Protein AF-0000000084981439 (afdb_homodimer)

Foldseek 3Di:
DPPPPPPCPVPPQAWAWEWEAEPVGTADTATAQWKWFQFPVGIDIDGGPDDWDKGKGAFAWIWTHHPPDPATWIKTAHMFIWTDDPRYIYTYTNDIHTLQGDDQVVLVVQLVVLVVQLVVCVVVVPPVSNVVSVSSNSSSVRSNVRNVRPDDPD/DPPPPDPCPVVPQAWAWEWEAEPVGTADTATAQWKWFQFPVGIDIDGGPDDWDKGKGAFAWIWTHHPPDPATWIKTAHMFIWTDDPRYIYTYTNDMHTLQGDDQVVLVVQLVVLVVQLVVCVVVVPPVSNVVSVSSNSSSVRSNVRNVRPDDPD

Solvent-accessible surface area (backbone atoms only — not comparable to full-atom values): 15966 Å² total; per-residue (Å²): 134,76,79,76,74,67,76,78,77,69,80,81,64,70,48,24,38,40,36,33,34,27,87,90,39,84,75,44,76,46,68,18,43,31,38,35,36,31,31,80,90,36,81,45,77,48,48,51,82,54,76,69,45,64,43,45,34,32,67,27,52,36,41,34,34,36,75,90,39,94,64,52,48,34,29,26,31,58,15,13,18,34,40,34,49,93,42,32,38,40,33,43,23,46,33,69,46,47,19,82,72,57,56,64,72,59,40,51,50,46,29,52,50,19,50,51,46,26,50,52,19,57,75,67,69,35,64,70,53,25,53,52,19,48,51,48,26,51,49,25,50,36,43,53,58,28,38,73,51,36,77,73,83,124,133,77,80,77,75,66,77,80,76,70,78,80,63,69,47,23,39,42,37,35,32,28,86,90,39,84,76,46,76,47,67,18,43,32,38,34,36,33,33,79,91,38,80,46,77,47,48,51,83,54,76,68,45,63,43,44,35,33,68,27,53,37,40,35,33,34,74,89,39,94,63,53,48,34,28,24,32,60,15,12,17,34,40,34,50,95,41,33,37,39,32,44,22,45,34,70,45,47,19,81,73,57,56,62,72,59,39,52,50,47,30,51,51,20,51,52,44,25,51,50,18,59,75,66,69,34,64,67,53,25,53,53,20,48,51,49,27,52,50,26,49,36,44,53,59,28,39,72,52,36,77,73,84,124

Structure (mmCIF, N/CA/C/O backbone):
data_AF-0000000084981439-model_v1
#
loop_
_entity.id
_entity.type
_entity.pdbx_description
1 polymer 'ATP synthase epsilon chain'
#
loop_
_atom_site.group_PDB
_atom_site.id
_atom_site.type_symbol
_atom_site.label_atom_id
_atom_site.label_alt_id
_atom_site.label_comp_id
_atom_site.label_asym_id
_atom_site.label_entity_id
_atom_site.label_seq_id
_atom_site.pdbx_PDB_ins_code
_atom_site.Cartn_x
_atom_site.Cartn_y
_atom_site.Cartn_z
_atom_site.occupancy
_atom_site.B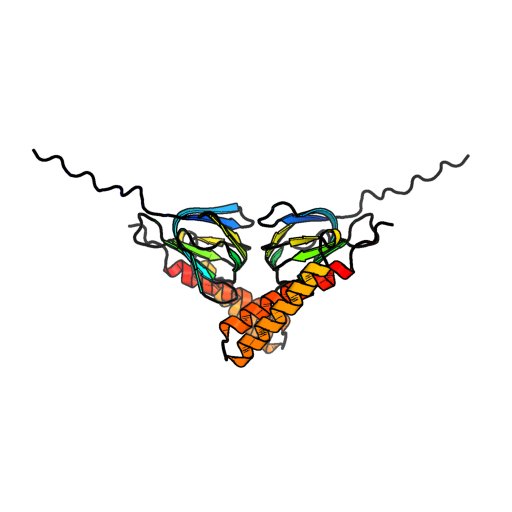_iso_or_equiv
_atom_site.auth_seq_id
_atom_site.auth_comp_id
_atom_site.auth_asym_id
_atom_site.auth_atom_id
_atom_site.pdbx_PDB_model_num
ATOM 1 N N . MET A 1 1 ? -21.156 -35.062 -44.219 1 31.42 1 MET A N 1
ATOM 2 C CA . MET A 1 1 ? -19.938 -34.438 -43.688 1 31.42 1 MET A CA 1
ATOM 3 C C . MET A 1 1 ? -20.281 -33.469 -42.562 1 31.42 1 MET A C 1
ATOM 5 O O . MET A 1 1 ? -20.922 -32.438 -42.781 1 31.42 1 MET A O 1
ATOM 9 N N . GLU A 1 2 ? -20.547 -33.844 -41.312 1 42.06 2 GLU A N 1
ATOM 10 C CA . GLU A 1 2 ? -21.172 -33.062 -40.25 1 42.06 2 GLU A CA 1
ATOM 11 C C . GLU A 1 2 ? -20.234 -31.953 -39.781 1 42.06 2 GLU A C 1
ATOM 13 O O . GLU A 1 2 ? -19.031 -32.156 -39.656 1 42.06 2 GLU A O 1
ATOM 18 N N . PRO A 1 3 ? -20.672 -30.703 -39.938 1 41.25 3 PRO A N 1
ATOM 19 C CA . PRO A 1 3 ? -19.719 -29.641 -39.625 1 41.25 3 PRO A CA 1
ATOM 20 C C . PRO A 1 3 ? -19.062 -29.812 -38.25 1 41.25 3 PRO A C 1
ATOM 22 O O . PRO A 1 3 ? -19.688 -30.297 -37.312 1 41.25 3 PRO A O 1
ATOM 25 N N . VAL A 1 4 ? -17.734 -29.984 -38.219 1 41.44 4 VAL A N 1
ATOM 26 C CA . VAL A 1 4 ? -16.922 -30.031 -37 1 41.44 4 VAL A CA 1
ATOM 27 C C . VAL A 1 4 ? -17.344 -28.906 -36.062 1 41.44 4 VAL A C 1
ATOM 29 O O . VAL A 1 4 ? -17.391 -27.75 -36.469 1 41.44 4 VAL A O 1
ATOM 32 N N . LYS A 1 5 ? -18.094 -29.109 -35.062 1 40.12 5 LYS A N 1
ATOM 33 C CA . LYS A 1 5 ? -18.516 -28.156 -34.031 1 40.12 5 LYS A CA 1
ATOM 34 C C . LYS A 1 5 ? -17.344 -27.281 -33.594 1 40.12 5 LYS A C 1
ATOM 36 O O . LYS A 1 5 ? -16.281 -27.781 -33.219 1 40.12 5 LYS A O 1
ATOM 41 N N . GLN A 1 6 ? -17.125 -26.094 -34.094 1 39.91 6 GLN A N 1
ATOM 42 C CA . GLN A 1 6 ? -16.078 -25.203 -33.625 1 39.91 6 GLN A CA 1
ATOM 43 C C . GLN A 1 6 ? -16.016 -25.172 -32.094 1 39.91 6 GLN A C 1
ATOM 45 O O . GLN A 1 6 ? -17.047 -25.266 -31.422 1 39.91 6 GLN A O 1
ATOM 50 N N . PRO A 1 7 ? -14.961 -25.531 -31.531 1 42.25 7 PRO A N 1
ATOM 51 C CA . PRO A 1 7 ? -14.953 -25.453 -30.062 1 42.25 7 PRO A CA 1
ATOM 52 C C . PRO A 1 7 ? -15.695 -24.234 -29.531 1 42.25 7 PRO A C 1
ATOM 54 O O . PRO A 1 7 ? -15.633 -23.156 -30.125 1 42.25 7 PRO A O 1
ATOM 57 N N . LYS A 1 8 ? -16.891 -24.266 -28.891 1 39.31 8 LYS A N 1
ATOM 58 C CA . LYS A 1 8 ? -17.594 -23.203 -28.172 1 39.31 8 LYS A CA 1
ATOM 59 C C . LYS A 1 8 ? -16.609 -22.188 -27.594 1 39.31 8 LYS A C 1
ATOM 61 O O . LYS A 1 8 ? -15.82 -22.531 -26.703 1 39.31 8 LYS A O 1
ATOM 66 N N . THR A 1 9 ? -15.719 -21.438 -28.188 1 42.56 9 THR A N 1
ATOM 67 C CA . THR A 1 9 ? -15.172 -20.172 -27.719 1 42.56 9 THR A CA 1
ATOM 68 C C . THR A 1 9 ? -16.156 -19.453 -26.812 1 42.56 9 THR A C 1
ATOM 70 O O . THR A 1 9 ? -17.156 -18.891 -27.281 1 42.56 9 THR A O 1
ATOM 73 N N . SER A 1 10 ? -16.812 -20.016 -25.875 1 43.28 10 SER A N 1
ATOM 74 C CA . SER A 1 10 ? -17.828 -19.594 -24.922 1 43.28 10 SER A CA 1
ATOM 75 C C . SER A 1 10 ? -17.594 -18.141 -24.484 1 43.28 10 SER A C 1
ATOM 77 O O . SER A 1 10 ? -16.641 -17.859 -23.766 1 43.28 10 SER A O 1
ATOM 79 N N . SER A 1 11 ? -17.578 -17.078 -25.203 1 49.53 11 SER A N 1
ATOM 80 C CA . SER A 1 11 ? -17.656 -15.625 -25.234 1 49.53 11 SER A CA 1
ATOM 81 C C . SER A 1 11 ? -18.156 -15.078 -23.906 1 49.53 11 SER A C 1
ATOM 83 O O . SER A 1 11 ? -17.859 -13.93 -23.562 1 49.53 11 SER A O 1
ATOM 85 N N . ASP A 1 12 ? -19.125 -15.695 -23.281 1 56.53 12 ASP A N 1
ATOM 86 C CA . ASP A 1 12 ? -19.984 -15.242 -22.188 1 56.53 12 ASP A CA 1
ATOM 87 C C . ASP A 1 12 ? -19.266 -15.367 -20.844 1 56.53 12 ASP A C 1
ATOM 89 O O . ASP A 1 12 ? -19.891 -15.266 -19.781 1 56.53 12 ASP A O 1
ATOM 93 N N . GLU A 1 13 ? -18.078 -15.938 -20.828 1 71.69 13 GLU A N 1
ATOM 94 C CA . GLU A 1 13 ? -17.516 -16.141 -19.5 1 71.69 13 GLU A CA 1
ATOM 95 C C . GLU A 1 13 ? -17.062 -14.828 -18.859 1 71.69 13 GLU A C 1
ATOM 97 O O . GLU A 1 13 ? -16.438 -14.008 -19.531 1 71.69 13 GLU A O 1
ATOM 102 N N . LYS A 1 14 ? -17.641 -14.586 -17.734 1 89.69 14 LYS A N 1
ATOM 103 C CA . LYS A 1 14 ? -17.312 -13.375 -17 1 89.69 14 LYS A CA 1
ATOM 104 C C . LYS A 1 14 ? -15.836 -13.352 -16.625 1 89.69 14 LYS A C 1
ATOM 106 O O . LYS A 1 14 ? -15.234 -14.406 -16.375 1 89.69 14 LYS A O 1
ATOM 111 N N . TYR A 1 15 ? -15.203 -12.281 -16.875 1 95.25 15 TYR A N 1
ATOM 112 C CA . TYR A 1 15 ? -13.789 -12.125 -16.562 1 95.25 15 TYR A CA 1
ATOM 113 C C . TYR A 1 15 ? -13.539 -10.789 -15.867 1 95.25 15 TYR A C 1
ATOM 115 O O . TYR A 1 15 ? -14.422 -9.93 -15.82 1 95.25 15 TYR A O 1
ATOM 123 N N . ILE A 1 16 ? -12.352 -10.711 -15.266 1 97.12 16 ILE A N 1
ATOM 124 C CA . ILE A 1 16 ? -11.859 -9.43 -14.758 1 97.12 16 ILE A CA 1
ATOM 125 C C . ILE A 1 16 ? -10.578 -9.039 -15.492 1 97.12 16 ILE A C 1
ATOM 127 O O . ILE A 1 16 ? -9.867 -9.898 -16.016 1 97.12 16 ILE A O 1
ATOM 131 N N . HIS A 1 17 ? -10.336 -7.754 -15.586 1 97.69 17 HIS A N 1
ATOM 132 C CA . HIS A 1 17 ? -9.055 -7.234 -16.047 1 97.69 17 HIS A CA 1
ATOM 133 C C . HIS A 1 17 ? -8.102 -7.016 -14.875 1 97.69 17 HIS A C 1
ATOM 135 O O . HIS A 1 17 ? -8.414 -6.27 -13.938 1 97.69 17 HIS A O 1
ATOM 141 N N . VAL A 1 18 ? -6.93 -7.652 -14.945 1 98.25 18 VAL A N 1
ATOM 142 C CA . VAL A 1 18 ? -5.945 -7.52 -13.875 1 98.25 18 VAL A CA 1
ATOM 143 C C . VAL A 1 18 ? -4.762 -6.684 -14.359 1 98.25 18 VAL A C 1
ATOM 145 O O . VAL A 1 18 ? -4.113 -7.031 -15.352 1 98.25 18 VAL A O 1
ATOM 148 N N . ASN A 1 19 ? -4.559 -5.57 -13.633 1 98.5 19 ASN A N 1
ATOM 149 C CA . ASN A 1 19 ? -3.432 -4.684 -13.891 1 98.5 19 ASN A CA 1
ATOM 150 C C . ASN A 1 19 ? -2.527 -4.555 -12.672 1 98.5 19 ASN A C 1
ATOM 152 O O . ASN A 1 19 ? -2.996 -4.23 -11.578 1 98.5 19 ASN A O 1
ATOM 156 N N . ILE A 1 20 ? -1.229 -4.836 -12.859 1 98.69 20 ILE A N 1
ATOM 157 C CA . ILE A 1 20 ? -0.243 -4.688 -11.789 1 98.69 20 ILE A CA 1
ATOM 158 C C . ILE A 1 20 ? 0.87 -3.744 -12.242 1 98.69 20 ILE A C 1
ATOM 160 O O . ILE A 1 20 ? 1.503 -3.977 -13.281 1 98.69 20 ILE A O 1
ATOM 164 N N . THR A 1 21 ? 1.066 -2.729 -11.469 1 97.75 21 THR A N 1
ATOM 165 C CA . THR A 1 21 ? 2.119 -1.76 -11.75 1 97.75 21 THR A CA 1
ATOM 166 C C . THR A 1 21 ? 3.086 -1.65 -10.578 1 97.75 21 THR A C 1
ATOM 168 O O . THR A 1 21 ? 2.73 -1.976 -9.438 1 97.75 21 THR A O 1
ATOM 171 N N . SER A 1 22 ? 4.344 -1.288 -10.898 1 97.25 22 SER A N 1
ATOM 172 C CA . SER A 1 22 ? 5.398 -0.969 -9.945 1 97.25 22 SER A CA 1
ATOM 173 C C . SER A 1 22 ? 6.176 0.271 -10.375 1 97.25 22 SER A C 1
ATOM 175 O O . SER A 1 22 ? 5.945 0.812 -11.453 1 97.25 22 SER A O 1
ATOM 177 N N . PRO A 1 23 ? 6.988 0.778 -9.484 1 94.12 23 PRO A N 1
ATOM 178 C CA . PRO A 1 23 ? 7.793 1.933 -9.891 1 94.12 23 PRO A CA 1
ATOM 179 C C . PRO A 1 23 ? 8.609 1.671 -11.156 1 94.12 23 PRO A C 1
ATOM 181 O O . PRO A 1 23 ? 8.961 2.611 -11.867 1 94.12 23 PRO A O 1
ATOM 184 N N . GLU A 1 24 ? 8.797 0.451 -11.438 1 93.25 24 GLU A N 1
ATOM 185 C CA . GLU A 1 24 ? 9.578 0.109 -12.625 1 93.25 24 GLU A CA 1
ATOM 186 C C . GLU A 1 24 ? 8.695 0.088 -13.875 1 93.25 24 GLU A C 1
ATOM 188 O O . GLU A 1 24 ? 9.203 0.015 -15 1 93.25 24 GLU A O 1
ATOM 193 N N . GLY A 1 25 ? 7.348 0.104 -13.703 1 94.81 25 GLY A N 1
ATOM 194 C CA . GLY A 1 25 ? 6.449 0.159 -14.844 1 94.81 25 GLY A CA 1
ATOM 195 C C . GLY A 1 25 ? 5.316 -0.85 -14.758 1 94.81 25 GLY A C 1
ATOM 196 O O . GLY A 1 25 ? 4.879 -1.212 -13.664 1 94.81 25 GLY A O 1
ATOM 197 N N . ASP A 1 26 ? 4.828 -1.17 -16 1 97.62 26 ASP A N 1
ATOM 198 C CA . ASP A 1 26 ? 3.748 -2.148 -16.094 1 97.62 26 ASP A CA 1
ATOM 199 C C . ASP A 1 26 ? 4.289 -3.572 -15.984 1 97.62 26 ASP A C 1
ATOM 201 O O . ASP A 1 26 ? 5.109 -3.99 -16.812 1 97.62 26 ASP A O 1
ATOM 205 N N . ILE A 1 27 ? 3.791 -4.328 -15.078 1 98.25 27 ILE A N 1
ATOM 206 C CA . ILE A 1 27 ? 4.293 -5.668 -14.797 1 98.25 27 ILE A CA 1
ATOM 207 C C . ILE A 1 27 ? 3.354 -6.707 -15.398 1 98.25 27 ILE A C 1
ATOM 209 O O . ILE A 1 27 ? 3.797 -7.766 -15.859 1 98.25 27 ILE A O 1
ATOM 213 N N . TYR A 1 28 ? 2.076 -6.469 -15.375 1 97.69 28 TYR A N 1
ATOM 214 C CA . TYR A 1 28 ? 1.068 -7.461 -15.727 1 97.69 28 TYR A CA 1
ATOM 215 C C . TYR A 1 28 ? -0.224 -6.793 -16.172 1 97.69 28 TYR A C 1
ATOM 217 O O . TYR A 1 28 ? -0.663 -5.809 -15.578 1 97.69 28 TYR A O 1
ATOM 225 N N . ALA A 1 29 ? -0.821 -7.238 -17.219 1 97.44 29 ALA A N 1
ATOM 226 C CA . ALA A 1 29 ? -2.105 -6.77 -17.734 1 97.44 29 ALA A CA 1
ATOM 227 C C . ALA A 1 29 ? -2.791 -7.852 -18.578 1 97.44 29 ALA A C 1
ATOM 229 O O . ALA A 1 29 ? -2.396 -8.117 -19.703 1 97.44 29 ALA A O 1
ATOM 230 N N . HIS A 1 30 ? -3.793 -8.508 -17.984 1 95.19 30 HIS A N 1
ATOM 231 C CA . HIS A 1 30 ? -4.453 -9.594 -18.688 1 95.19 30 HIS A CA 1
ATOM 232 C C . HIS A 1 30 ? -5.902 -9.75 -18.25 1 95.19 30 HIS A C 1
ATOM 234 O O . HIS A 1 30 ? -6.262 -9.352 -17.141 1 95.19 30 HIS A O 1
ATOM 240 N N . ARG A 1 31 ? -6.691 -10.336 -19.109 1 94.44 31 ARG A N 1
ATOM 241 C CA . ARG A 1 31 ? -8.016 -10.828 -18.734 1 94.44 31 ARG A CA 1
ATOM 242 C C . ARG A 1 31 ? -7.914 -12.156 -17.984 1 94.44 31 ARG A C 1
ATOM 244 O O . ARG A 1 31 ? -7.125 -13.023 -18.375 1 94.44 31 ARG A O 1
ATOM 251 N N . SER A 1 32 ? -8.695 -12.188 -16.938 1 95.25 32 SER A N 1
ATOM 252 C CA . SER A 1 32 ? -8.539 -13.359 -16.094 1 95.25 32 SER A CA 1
ATOM 253 C C . SER A 1 32 ? -9.875 -13.797 -15.5 1 95.25 32 SER A C 1
ATOM 255 O O . SER A 1 32 ? -10.805 -12.992 -15.375 1 95.25 32 SER A O 1
ATOM 257 N N . TYR A 1 33 ? -9.953 -15.047 -15.102 1 93.81 33 TYR A N 1
ATOM 258 C CA . TYR A 1 33 ? -11.117 -15.602 -14.414 1 93.81 33 TYR A CA 1
ATOM 259 C C . TYR A 1 33 ? -11.172 -15.125 -12.969 1 93.81 33 TYR A C 1
ATOM 261 O O . TYR A 1 33 ? -12.25 -14.977 -12.391 1 93.81 33 TYR A O 1
ATOM 269 N N . GLY A 1 34 ? -9.992 -14.938 -12.414 1 95.88 34 GLY A N 1
ATOM 270 C CA . GLY A 1 34 ? -9.922 -14.531 -11.023 1 95.88 34 GLY A CA 1
ATOM 271 C C . GLY A 1 34 ? -8.516 -14.211 -10.562 1 95.88 34 GLY A C 1
ATOM 272 O O . GLY A 1 34 ? -7.555 -14.398 -11.312 1 95.88 34 GLY A O 1
ATOM 273 N N . CYS A 1 35 ? -8.461 -13.688 -9.328 1 97.94 35 CYS A N 1
ATOM 274 C CA . CYS A 1 35 ? -7.188 -13.281 -8.742 1 97.94 35 CYS A CA 1
ATOM 275 C C . CYS A 1 35 ? -7.203 -13.469 -7.227 1 97.94 35 CYS A C 1
ATOM 277 O O . CYS A 1 35 ? -8.188 -13.125 -6.57 1 97.94 35 CYS A O 1
ATOM 279 N N . ARG A 1 36 ? -6.148 -13.977 -6.75 1 98.12 36 ARG A N 1
ATOM 280 C CA . ARG A 1 36 ? -5.957 -14.125 -5.312 1 98.12 36 ARG A CA 1
ATOM 281 C C . ARG A 1 36 ? -4.77 -13.305 -4.824 1 98.12 36 ARG A C 1
ATOM 283 O O . ARG A 1 36 ? -3.707 -13.312 -5.449 1 98.12 36 ARG A O 1
ATOM 290 N N . VAL A 1 37 ? -4.98 -12.625 -3.686 1 98.5 37 VAL A N 1
ATOM 291 C CA . VAL A 1 37 ? -3.939 -11.75 -3.158 1 98.5 37 VAL A CA 1
ATOM 292 C C . VAL A 1 37 ? -3.861 -11.891 -1.641 1 98.5 37 VAL A C 1
ATOM 294 O O . VAL A 1 37 ? -4.789 -12.406 -1.011 1 98.5 37 VAL A O 1
ATOM 297 N N . HIS A 1 38 ? -2.682 -11.43 -1.122 1 97.38 38 HIS A N 1
ATOM 298 C CA . HIS A 1 38 ? -2.504 -11.367 0.324 1 97.38 38 HIS A CA 1
ATOM 299 C C . HIS A 1 38 ? -2.701 -9.945 0.843 1 97.38 38 HIS A C 1
ATOM 301 O O . HIS A 1 38 ? -1.876 -9.07 0.587 1 97.38 38 HIS A O 1
ATOM 307 N N . THR A 1 39 ? -3.775 -9.742 1.596 1 94.31 39 THR A N 1
ATOM 308 C CA . THR A 1 39 ? -3.971 -8.453 2.254 1 94.31 39 THR A CA 1
ATOM 309 C C . THR A 1 39 ? -3.387 -8.469 3.664 1 94.31 39 THR A C 1
ATOM 311 O O . THR A 1 39 ? -2.895 -9.508 4.121 1 94.31 39 THR A O 1
ATOM 314 N N . ILE A 1 40 ? -3.455 -7.363 4.289 1 84.69 40 ILE A N 1
ATOM 315 C CA . ILE A 1 40 ? -2.979 -7.281 5.668 1 84.69 40 ILE A CA 1
ATOM 316 C C . ILE A 1 40 ? -3.854 -8.148 6.566 1 84.69 40 ILE A C 1
ATOM 318 O O . ILE A 1 40 ? -3.404 -8.617 7.613 1 84.69 40 ILE A O 1
ATOM 322 N N . ASP A 1 41 ? -5.074 -8.453 6.086 1 82.69 41 ASP A N 1
ATOM 323 C CA . ASP A 1 41 ? -6.023 -9.234 6.875 1 82.69 41 ASP A CA 1
ATOM 324 C C . ASP A 1 41 ? -6.02 -10.695 6.449 1 82.69 41 ASP A C 1
ATOM 326 O O . ASP A 1 41 ? -6.734 -11.523 7.023 1 82.69 41 ASP A O 1
ATOM 330 N N . GLY A 1 42 ? -5.246 -11.016 5.43 1 89.44 42 GLY A N 1
ATOM 331 C CA . GLY A 1 42 ? -5.203 -12.391 4.949 1 89.44 42 GLY A CA 1
ATOM 332 C C . GLY A 1 42 ? -5.434 -12.508 3.455 1 89.44 42 GLY A C 1
ATOM 333 O O . GLY A 1 42 ? -5.25 -11.539 2.715 1 89.44 42 GLY A O 1
ATOM 334 N N . TRP A 1 43 ? -5.797 -13.766 3.061 1 94.44 43 TRP A N 1
ATOM 335 C CA . TRP A 1 43 ? -6.035 -14.039 1.648 1 94.44 43 TRP A CA 1
ATOM 336 C C . TRP A 1 43 ? -7.367 -13.453 1.195 1 94.44 43 TRP A C 1
ATOM 338 O O . TRP A 1 43 ? -8.359 -13.516 1.922 1 94.44 43 TRP A O 1
ATOM 348 N N . LEU A 1 44 ? -7.402 -12.945 0.013 1 96.12 44 LEU A N 1
ATOM 349 C CA . LEU A 1 44 ? -8.586 -12.398 -0.641 1 96.12 44 LEU A CA 1
ATOM 350 C C . LEU A 1 44 ? -8.695 -12.898 -2.076 1 96.12 44 LEU A C 1
ATOM 352 O O . LEU A 1 44 ? -7.73 -12.828 -2.84 1 96.12 44 LEU A O 1
ATOM 356 N N . THR A 1 45 ? -9.805 -13.484 -2.385 1 97.75 45 THR A N 1
ATOM 357 C CA . THR A 1 45 ? -10.078 -13.938 -3.742 1 97.75 45 THR A CA 1
ATOM 358 C C . THR A 1 45 ? -11.086 -13.023 -4.426 1 97.75 45 THR A C 1
ATOM 360 O O . THR A 1 45 ? -12.172 -12.773 -3.891 1 97.75 45 THR A O 1
ATOM 363 N N . ILE A 1 46 ? -10.75 -12.57 -5.574 1 98.06 46 ILE A N 1
ATOM 364 C CA . ILE A 1 46 ? -11.609 -11.656 -6.32 1 98.06 46 ILE A CA 1
ATOM 365 C C . ILE A 1 46 ? -12.062 -12.32 -7.621 1 98.06 46 ILE A C 1
ATOM 367 O O . ILE A 1 46 ? -11.227 -12.711 -8.445 1 98.06 46 ILE A O 1
ATOM 371 N N . LEU A 1 47 ? -13.281 -12.469 -7.801 1 97.06 47 LEU A N 1
ATOM 372 C CA . LEU A 1 47 ? -13.914 -13.039 -8.992 1 97.06 47 LEU A CA 1
ATOM 373 C C . LEU A 1 47 ? -14.734 -11.984 -9.727 1 97.06 47 LEU A C 1
ATOM 375 O O . LEU A 1 47 ? -14.945 -10.883 -9.211 1 97.06 47 LEU A O 1
ATOM 379 N N . PRO A 1 48 ? -15.148 -12.258 -10.93 1 96.88 48 PRO A N 1
ATOM 380 C CA . PRO A 1 48 ? -16.016 -11.305 -11.641 1 96.88 48 PRO A CA 1
ATOM 381 C C . PRO A 1 48 ? -17.266 -10.938 -10.844 1 96.88 48 PRO A C 1
ATOM 383 O O . PRO A 1 48 ? -17.844 -11.797 -10.18 1 96.88 48 PRO A O 1
ATOM 386 N N . ASP A 1 49 ? -17.625 -9.617 -10.844 1 96.62 49 ASP A N 1
ATOM 387 C CA . ASP A 1 49 ? -18.828 -9.07 -10.219 1 96.62 49 ASP A CA 1
ATOM 388 C C . ASP A 1 49 ? -18.688 -9.055 -8.695 1 96.62 49 ASP A C 1
ATOM 390 O O . ASP A 1 49 ? -19.688 -9.164 -7.98 1 96.62 49 ASP A O 1
ATOM 394 N N . HIS A 1 50 ? -17.484 -9.133 -8.328 1 97 50 HIS A N 1
ATOM 395 C CA . HIS A 1 50 ? -17.219 -8.898 -6.91 1 97 50 HIS A CA 1
ATOM 396 C C . HIS A 1 50 ? -17.562 -7.461 -6.52 1 97 50 HIS A C 1
ATOM 398 O O . HIS A 1 50 ? -17.469 -6.551 -7.348 1 97 50 HIS A O 1
ATOM 404 N N . LEU A 1 51 ? -17.875 -7.25 -5.289 1 95.69 51 LEU A N 1
ATOM 405 C CA . LEU A 1 51 ? -18.141 -5.902 -4.785 1 95.69 51 LEU A CA 1
ATOM 406 C C . LEU A 1 51 ? -16.875 -5.047 -4.844 1 95.69 51 LEU A C 1
ATOM 408 O O . LEU A 1 51 ? -15.781 -5.535 -4.57 1 95.69 51 LEU A O 1
ATOM 412 N N . PRO A 1 52 ? -17.109 -3.791 -5.23 1 96.5 52 PRO A N 1
ATOM 413 C CA . PRO A 1 52 ? -15.945 -2.904 -5.207 1 96.5 52 PRO A CA 1
ATOM 414 C C . PRO A 1 52 ? -15.195 -2.941 -3.871 1 96.5 52 PRO A C 1
ATOM 416 O O . PRO A 1 52 ? -15.828 -3.016 -2.812 1 96.5 52 PRO A O 1
ATOM 419 N N . ILE A 1 53 ? -13.883 -2.875 -3.988 1 95.25 53 ILE A N 1
ATOM 420 C CA . ILE A 1 53 ? -13.078 -2.936 -2.771 1 95.25 53 ILE A CA 1
ATOM 421 C C . ILE A 1 53 ? -11.766 -2.188 -2.984 1 95.25 53 ILE A C 1
ATOM 423 O O . ILE A 1 53 ? -11.227 -2.172 -4.09 1 95.25 53 ILE A O 1
ATOM 427 N N . VAL A 1 54 ? -11.312 -1.555 -1.969 1 93.69 54 VAL A N 1
ATOM 428 C CA . VAL A 1 54 ? -10.016 -0.892 -1.908 1 93.69 54 VAL A CA 1
ATOM 429 C C . VAL A 1 54 ? -9.266 -1.339 -0.655 1 93.69 54 VAL A C 1
ATOM 431 O O . VAL A 1 54 ? -9.789 -1.244 0.457 1 93.69 54 VAL A O 1
ATOM 434 N N . THR A 1 55 ? -8.039 -1.854 -0.811 1 94.94 55 THR A N 1
ATOM 435 C CA . THR A 1 55 ? -7.324 -2.361 0.358 1 94.94 55 THR A CA 1
ATOM 436 C C . THR A 1 55 ? -5.816 -2.305 0.14 1 94.94 55 THR A C 1
ATOM 438 O O . THR A 1 55 ? -5.352 -2.051 -0.974 1 94.94 55 THR A O 1
ATOM 441 N N . VAL A 1 56 ? -5.086 -2.449 1.205 1 95.56 56 VAL A N 1
ATOM 442 C CA . VAL A 1 56 ? -3.631 -2.52 1.155 1 95.56 56 VAL A CA 1
ATOM 443 C C . VAL A 1 56 ? -3.184 -3.979 1.131 1 95.56 56 VAL A C 1
ATOM 445 O O . VAL A 1 56 ? -3.775 -4.828 1.802 1 95.56 56 VAL A O 1
ATOM 448 N N . LEU A 1 57 ? -2.133 -4.168 0.408 1 97.25 57 LEU A N 1
ATOM 449 C CA . LEU A 1 57 ? -1.6 -5.52 0.265 1 97.25 57 LEU A CA 1
ATOM 450 C C . LEU A 1 57 ? -0.323 -5.691 1.081 1 97.25 57 LEU A C 1
ATOM 452 O O . LEU A 1 57 ? 0.458 -4.746 1.224 1 97.25 57 LEU A O 1
ATOM 456 N N . ASP A 1 58 ? -0.155 -6.922 1.559 1 95.88 58 ASP A N 1
ATOM 457 C CA . ASP A 1 58 ? 1.085 -7.312 2.223 1 95.88 58 ASP A CA 1
ATOM 458 C C . ASP A 1 58 ? 2.057 -7.953 1.234 1 95.88 58 ASP A C 1
ATOM 460 O O . ASP A 1 58 ? 1.723 -8.148 0.064 1 95.88 58 ASP A O 1
ATOM 464 N N . ILE A 1 59 ? 3.309 -8.188 1.73 1 97.25 59 ILE A N 1
ATOM 465 C CA . ILE A 1 59 ? 4.25 -8.992 0.965 1 97.25 59 ILE A CA 1
ATOM 466 C C . ILE A 1 59 ? 3.635 -10.359 0.666 1 97.25 59 ILE A C 1
ATOM 468 O O . ILE A 1 59 ? 3.139 -11.039 1.57 1 97.25 59 ILE A O 1
ATOM 472 N N . GLY A 1 60 ? 3.6 -10.719 -0.624 1 98.19 60 GLY A N 1
ATOM 473 C CA . GLY A 1 60 ? 3.014 -12.008 -0.945 1 98.19 60 GLY A CA 1
ATOM 474 C C . GLY A 1 60 ? 2.857 -12.242 -2.438 1 98.19 60 GLY A C 1
ATOM 475 O O . GLY A 1 60 ? 3.338 -11.445 -3.246 1 98.19 60 GLY A O 1
ATOM 476 N N . ALA A 1 61 ? 2.205 -13.344 -2.725 1 98.44 61 ALA A N 1
ATOM 477 C CA . ALA A 1 61 ? 1.967 -13.711 -4.117 1 98.44 61 ALA A CA 1
ATOM 478 C C . ALA A 1 61 ? 0.635 -13.156 -4.613 1 98.44 61 ALA A C 1
ATOM 480 O O . ALA A 1 61 ? -0.348 -13.133 -3.867 1 98.44 61 ALA A O 1
ATOM 481 N N . VAL A 1 62 ? 0.636 -12.703 -5.781 1 98.69 62 VAL A N 1
ATOM 482 C CA . VAL A 1 62 ? -0.578 -12.492 -6.562 1 98.69 62 VAL A CA 1
ATOM 483 C C . VAL A 1 62 ? -0.77 -13.648 -7.543 1 98.69 62 VAL A C 1
ATOM 485 O O . VAL A 1 62 ? 0.078 -13.883 -8.406 1 98.69 62 VAL A O 1
ATOM 488 N N . ILE A 1 63 ? -1.833 -14.336 -7.363 1 97.81 63 ILE A N 1
ATOM 489 C CA . ILE A 1 63 ? -2.098 -15.508 -8.188 1 97.81 63 ILE A CA 1
ATOM 490 C C . ILE A 1 63 ? -3.244 -15.219 -9.148 1 97.81 63 ILE A C 1
ATOM 492 O O . ILE A 1 63 ? -4.383 -15 -8.727 1 97.81 63 ILE A O 1
ATOM 496 N N . VAL A 1 64 ? -2.963 -15.242 -10.438 1 97.19 64 VAL A N 1
ATOM 497 C CA . VAL A 1 64 ? -3.939 -14.867 -11.453 1 97.19 64 VAL A CA 1
ATOM 498 C C . VAL A 1 64 ? -4.301 -16.094 -12.297 1 97.19 64 VAL A C 1
ATOM 500 O O . VAL A 1 64 ? -3.434 -16.688 -12.945 1 97.19 64 VAL A O 1
ATOM 503 N N . THR A 1 65 ? -5.535 -16.453 -12.211 1 94 65 THR A N 1
ATOM 504 C CA . THR A 1 65 ? -6.031 -17.531 -13.047 1 94 65 THR A CA 1
ATOM 505 C C . THR A 1 65 ? -6.555 -17 -14.375 1 94 65 THR A C 1
ATOM 507 O O . THR A 1 65 ? -7.578 -16.312 -14.414 1 94 65 THR A O 1
ATOM 510 N N . ARG A 1 66 ? -5.926 -17.391 -15.43 1 89 66 ARG A N 1
ATOM 511 C CA . ARG A 1 66 ? -6.281 -16.891 -16.766 1 89 66 ARG A CA 1
ATOM 512 C C . ARG A 1 66 ? -7.418 -17.703 -17.359 1 89 66 ARG A C 1
ATOM 514 O O . ARG A 1 66 ? -7.676 -18.844 -16.938 1 89 66 ARG A O 1
ATOM 521 N N . LEU A 1 67 ? -8.148 -17.188 -18.344 1 81.5 67 LEU A N 1
ATOM 522 C CA . LEU A 1 67 ? -9.289 -17.828 -18.984 1 81.5 67 LEU A CA 1
ATOM 523 C C . LEU A 1 67 ? -8.852 -19.078 -19.75 1 81.5 67 LEU A C 1
ATOM 525 O O . LEU A 1 67 ? -9.539 -20.109 -19.719 1 81.5 67 LEU A O 1
ATOM 529 N N . ASN A 1 68 ? -7.789 -19.016 -20.391 1 72.44 68 ASN A N 1
ATOM 530 C CA . ASN A 1 68 ? -7.438 -20.109 -21.297 1 72.44 68 ASN A CA 1
ATOM 531 C C . ASN A 1 68 ? -6.227 -20.891 -20.781 1 72.44 68 ASN A C 1
ATOM 533 O O . ASN A 1 68 ? -5.539 -21.547 -21.562 1 72.44 68 ASN A O 1
ATOM 537 N N . ASP A 1 69 ? -5.996 -20.672 -19.594 1 66.31 69 ASP A N 1
ATOM 538 C CA . ASP A 1 69 ? -4.793 -21.344 -19.109 1 66.31 69 ASP A CA 1
ATOM 539 C C . ASP A 1 69 ? -5.078 -22.125 -17.828 1 66.31 69 ASP A C 1
ATOM 541 O O . ASP A 1 69 ? -5.73 -21.625 -16.906 1 66.31 69 ASP A O 1
ATOM 545 N N . ASP A 1 70 ? -4.625 -23.281 -17.969 1 71.75 70 ASP A N 1
ATOM 546 C CA . ASP A 1 70 ? -4.844 -24.188 -16.844 1 71.75 70 ASP A CA 1
ATOM 547 C C . ASP A 1 70 ? -3.959 -23.797 -15.656 1 71.75 70 ASP A C 1
ATOM 549 O O . ASP A 1 70 ? -4.293 -24.094 -14.508 1 71.75 70 ASP A O 1
ATOM 553 N N . GLN A 1 71 ? -2.812 -23.156 -16 1 86.88 71 GLN A N 1
ATOM 554 C CA . GLN A 1 71 ? -1.938 -22.844 -14.883 1 86.88 71 GLN A CA 1
ATOM 555 C C . GLN A 1 71 ? -1.976 -21.359 -14.547 1 86.88 71 GLN A C 1
ATOM 557 O O . GLN A 1 71 ? -1.862 -20.516 -15.445 1 86.88 71 GLN A O 1
ATOM 562 N N . PRO A 1 72 ? -2.1 -21.062 -13.344 1 94 72 PRO A N 1
ATOM 563 C CA . PRO A 1 72 ? -2.158 -19.656 -12.938 1 94 72 PRO A CA 1
ATOM 564 C C . PRO A 1 72 ? -0.819 -18.938 -13.102 1 94 72 PRO A C 1
ATOM 566 O O . PRO A 1 72 ? 0.234 -19.578 -13.102 1 94 72 PRO A O 1
ATOM 569 N N . ASP A 1 73 ? -0.876 -17.641 -13.352 1 95.62 73 ASP A N 1
ATOM 570 C CA . ASP A 1 73 ? 0.3 -16.781 -13.266 1 95.62 73 ASP A CA 1
ATOM 571 C C . ASP A 1 73 ? 0.569 -16.359 -11.82 1 95.62 73 ASP A C 1
ATOM 573 O O . ASP A 1 73 ? -0.358 -16.016 -11.086 1 95.62 73 ASP A O 1
ATOM 577 N N . TYR A 1 74 ? 1.831 -16.438 -11.438 1 97.81 74 TYR A N 1
ATOM 578 C CA . TYR A 1 74 ? 2.25 -16.016 -10.109 1 97.81 74 TYR A CA 1
ATOM 579 C C . TYR A 1 74 ? 3.131 -14.766 -10.188 1 97.81 74 TYR A C 1
ATOM 581 O O . TYR A 1 74 ? 4.062 -14.711 -10.992 1 97.81 74 TYR A O 1
ATOM 589 N N . ILE A 1 75 ? 2.84 -13.789 -9.398 1 98.44 75 ILE A N 1
ATOM 590 C CA . ILE A 1 75 ? 3.611 -12.555 -9.289 1 98.44 75 ILE A CA 1
ATOM 591 C C . ILE A 1 75 ? 3.965 -12.305 -7.82 1 98.44 75 ILE A C 1
ATOM 593 O O . ILE A 1 75 ? 3.096 -12.352 -6.949 1 98.44 75 ILE A O 1
ATOM 597 N N . ALA A 1 76 ? 5.211 -12.086 -7.523 1 98.75 76 ALA A N 1
ATOM 598 C CA . ALA A 1 76 ? 5.617 -11.688 -6.176 1 98.75 76 ALA A CA 1
ATOM 599 C C . ALA A 1 76 ? 5.562 -10.172 -6.012 1 98.75 76 ALA A C 1
ATOM 601 O O . ALA A 1 76 ? 6.086 -9.43 -6.844 1 98.75 76 ALA A O 1
ATOM 602 N N . ILE A 1 77 ? 4.887 -9.688 -4.898 1 98.69 77 ILE A N 1
ATOM 603 C CA . ILE A 1 77 ? 4.852 -8.258 -4.637 1 98.69 77 ILE A CA 1
ATOM 604 C C . ILE A 1 77 ? 5.344 -7.98 -3.217 1 98.69 77 ILE A C 1
ATOM 606 O O . ILE A 1 77 ? 5.32 -8.867 -2.361 1 98.69 77 ILE A O 1
ATOM 610 N N . ASN A 1 78 ? 5.871 -6.758 -2.971 1 97.31 78 ASN A N 1
ATOM 611 C CA . ASN A 1 78 ? 6.32 -6.316 -1.655 1 97.31 78 ASN A CA 1
ATOM 612 C C . ASN A 1 78 ? 5.316 -5.363 -1.014 1 97.31 78 ASN A C 1
ATOM 614 O O . ASN A 1 78 ? 5.703 -4.344 -0.441 1 97.31 78 ASN A O 1
ATOM 618 N N . GLY A 1 79 ? 3.998 -5.664 -1.195 1 96.69 79 GLY A N 1
ATOM 619 C CA . GLY A 1 79 ? 2.955 -4.77 -0.721 1 96.69 79 GLY A CA 1
ATOM 620 C C . GLY A 1 79 ? 2.461 -3.812 -1.788 1 96.69 79 GLY A C 1
ATOM 621 O O . GLY A 1 79 ? 2.926 -3.852 -2.928 1 96.69 79 GLY A O 1
ATOM 622 N N . GLY A 1 80 ? 1.424 -3.033 -1.371 1 97.38 80 GLY A N 1
ATOM 623 C CA . GLY A 1 80 ? 0.861 -2.088 -2.322 1 97.38 80 GLY A CA 1
ATOM 624 C C . GLY A 1 80 ? -0.594 -1.758 -2.045 1 97.38 80 GLY A C 1
ATOM 625 O O . GLY A 1 80 ? -1.113 -2.068 -0.971 1 97.38 80 GLY A O 1
ATOM 626 N N . ALA A 1 81 ? -1.172 -1.067 -3.045 1 97.38 81 ALA A N 1
ATOM 627 C CA . ALA A 1 81 ? -2.578 -0.677 -3 1 97.38 81 ALA A CA 1
ATOM 628 C C . ALA A 1 81 ? -3.385 -1.403 -4.074 1 97.38 81 ALA A C 1
ATOM 630 O O . ALA A 1 81 ? -2.955 -1.494 -5.227 1 97.38 81 ALA A O 1
ATOM 631 N N . LEU A 1 82 ? -4.523 -1.904 -3.627 1 98.12 82 LEU A N 1
ATOM 632 C CA . LEU A 1 82 ? -5.398 -2.611 -4.559 1 98.12 82 LEU A CA 1
ATOM 633 C C . LEU A 1 82 ? -6.762 -1.936 -4.645 1 98.12 82 LEU A C 1
ATOM 635 O O . LEU A 1 82 ? -7.355 -1.595 -3.617 1 98.12 82 LEU A O 1
ATOM 639 N N . THR A 1 83 ? -7.195 -1.751 -5.883 1 97.38 83 THR A N 1
ATOM 640 C CA . THR A 1 83 ? -8.547 -1.287 -6.152 1 97.38 83 THR A CA 1
ATOM 641 C C . THR A 1 83 ? -9.266 -2.229 -7.117 1 97.38 83 THR A C 1
ATOM 643 O O . THR A 1 83 ? -8.672 -2.666 -8.109 1 97.38 83 THR A O 1
ATOM 646 N N . PHE A 1 84 ? -10.508 -2.561 -6.758 1 98.38 84 PHE A N 1
ATOM 647 C CA . PHE A 1 84 ? -11.359 -3.348 -7.645 1 98.38 84 PHE A CA 1
ATOM 648 C C . PHE A 1 84 ? -12.711 -2.674 -7.836 1 98.38 84 PHE A C 1
ATOM 650 O O . PHE A 1 84 ? -13.398 -2.355 -6.863 1 98.38 84 PHE A O 1
ATOM 657 N N . GLN A 1 85 ? -12.977 -2.449 -9.055 1 97.12 85 GLN A N 1
ATOM 658 C CA . GLN A 1 85 ? -14.273 -1.902 -9.438 1 97.12 85 GLN A CA 1
ATOM 659 C C . GLN A 1 85 ? -14.57 -2.18 -10.906 1 97.12 85 GLN A C 1
ATOM 661 O O . GLN A 1 85 ? -13.672 -2.156 -11.742 1 97.12 85 GLN A O 1
ATOM 666 N N . ASN A 1 86 ? -15.852 -2.461 -11.242 1 97.12 86 ASN A N 1
ATOM 667 C CA . ASN A 1 86 ? -16.297 -2.654 -12.625 1 97.12 86 ASN A CA 1
ATOM 668 C C . ASN A 1 86 ? -15.469 -3.729 -13.328 1 97.12 86 ASN A C 1
ATOM 670 O O . ASN A 1 86 ? -15.016 -3.531 -14.453 1 97.12 86 ASN A O 1
ATOM 674 N N . ASN A 1 87 ? -15.133 -4.754 -12.594 1 98 87 ASN A N 1
ATOM 675 C CA . ASN A 1 87 ? -14.43 -5.926 -13.094 1 98 87 ASN A CA 1
ATOM 676 C C . ASN A 1 87 ? -13.008 -5.578 -13.531 1 98 87 ASN A C 1
ATOM 678 O O . ASN A 1 87 ? -12.461 -6.215 -14.438 1 9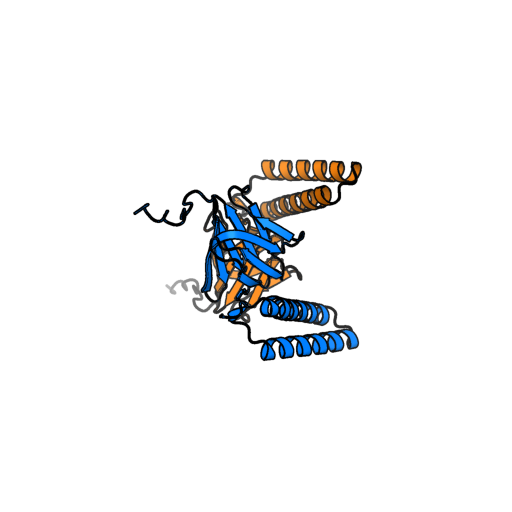8 87 ASN A O 1
ATOM 682 N N . THR A 1 88 ? -12.5 -4.512 -12.938 1 98.31 88 THR A N 1
ATOM 683 C CA . THR A 1 88 ? -11.102 -4.148 -13.141 1 98.31 88 THR A CA 1
ATOM 684 C C . THR A 1 88 ? -10.344 -4.16 -11.82 1 98.31 88 THR A C 1
ATOM 686 O O . THR A 1 88 ? -10.734 -3.484 -10.867 1 98.31 88 THR A O 1
ATOM 689 N N . LEU A 1 89 ? -9.328 -4.938 -11.766 1 98.56 89 LEU A N 1
ATOM 690 C CA . LEU A 1 89 ? -8.453 -5.043 -10.609 1 98.56 89 LEU A CA 1
ATOM 691 C C . LEU A 1 89 ? -7.121 -4.34 -10.867 1 98.56 89 LEU A C 1
ATOM 693 O O . LEU A 1 89 ? -6.355 -4.762 -11.742 1 98.56 89 LEU A O 1
ATOM 697 N N . ASP A 1 90 ? -6.859 -3.297 -10.086 1 98.25 90 ASP A N 1
ATOM 698 C CA . ASP A 1 90 ? -5.621 -2.535 -10.211 1 98.25 90 ASP A CA 1
ATOM 699 C C . ASP A 1 90 ? -4.773 -2.65 -8.945 1 98.25 90 ASP A C 1
ATOM 701 O O . ASP A 1 90 ? -5.25 -2.363 -7.848 1 98.25 90 ASP A O 1
ATOM 705 N N . ILE A 1 91 ? -3.537 -3.074 -9.141 1 98.56 91 ILE A N 1
ATOM 706 C CA . ILE A 1 91 ? -2.584 -3.135 -8.039 1 98.56 91 ILE A CA 1
ATOM 707 C C . ILE A 1 91 ? -1.413 -2.195 -8.312 1 98.56 91 ILE A C 1
ATOM 709 O O . ILE A 1 91 ? -0.736 -2.32 -9.336 1 98.56 91 ILE A O 1
ATOM 713 N N . ALA A 1 92 ? -1.233 -1.244 -7.512 1 97.62 92 ALA A N 1
ATOM 714 C CA . ALA A 1 92 ? 0.002 -0.467 -7.461 1 97.62 92 ALA A CA 1
ATOM 715 C C . ALA A 1 92 ? 0.945 -1.005 -6.387 1 97.62 92 ALA A C 1
ATOM 717 O O . ALA A 1 92 ? 0.747 -0.757 -5.195 1 97.62 92 ALA A O 1
ATOM 718 N N . ALA A 1 93 ? 1.967 -1.656 -6.82 1 98.12 93 ALA A N 1
ATOM 719 C CA . ALA A 1 93 ? 2.863 -2.344 -5.895 1 98.12 93 ALA A CA 1
ATOM 720 C C . ALA A 1 93 ? 4.156 -1.557 -5.695 1 98.12 93 ALA A C 1
ATOM 722 O O . ALA A 1 93 ? 4.605 -0.854 -6.602 1 98.12 93 ALA A O 1
ATOM 723 N N . THR A 1 94 ? 4.777 -1.717 -4.559 1 97.25 94 THR A N 1
ATOM 724 C CA . THR A 1 94 ? 6.086 -1.121 -4.293 1 97.25 94 THR A CA 1
ATOM 725 C C . THR A 1 94 ? 7.18 -1.867 -5.047 1 97.25 94 THR A C 1
ATOM 727 O O . THR A 1 94 ? 8.258 -1.317 -5.293 1 97.25 94 THR A O 1
ATOM 730 N N . TYR A 1 95 ? 6.93 -3.125 -5.262 1 97.56 95 TYR A N 1
ATOM 731 C CA . TYR A 1 95 ? 7.75 -4.012 -6.078 1 97.56 95 TYR A CA 1
ATOM 732 C C . TYR A 1 95 ? 6.918 -5.168 -6.625 1 97.56 95 TYR A C 1
ATOM 734 O O . TYR A 1 95 ? 6.031 -5.684 -5.938 1 97.56 95 TYR A O 1
ATOM 742 N N . ALA A 1 96 ? 7.293 -5.562 -7.797 1 98.75 96 ALA A N 1
ATOM 743 C CA . ALA A 1 96 ? 6.594 -6.699 -8.383 1 98.75 96 ALA A CA 1
ATOM 744 C C . ALA A 1 96 ? 7.477 -7.414 -9.406 1 98.75 96 ALA A C 1
ATOM 746 O O . ALA A 1 96 ? 8.188 -6.77 -10.18 1 98.75 96 ALA A O 1
ATOM 747 N N . ILE A 1 97 ? 7.375 -8.758 -9.383 1 98.5 97 ILE A N 1
ATOM 748 C CA . ILE A 1 97 ? 8.125 -9.547 -10.359 1 98.5 97 ILE A CA 1
ATOM 749 C C . ILE A 1 97 ? 7.367 -10.836 -10.672 1 98.5 97 ILE A C 1
ATOM 751 O O . ILE A 1 97 ? 6.875 -11.516 -9.766 1 98.5 97 ILE A O 1
ATOM 755 N N . ARG A 1 98 ? 7.211 -11.086 -11.945 1 97.88 98 ARG A N 1
ATOM 756 C CA . ARG A 1 98 ? 6.562 -12.328 -12.359 1 97.88 98 ARG A CA 1
ATOM 757 C C . ARG A 1 98 ? 7.449 -13.531 -12.055 1 97.88 98 ARG A C 1
ATOM 759 O O . ARG A 1 98 ? 8.672 -13.453 -12.172 1 97.88 98 ARG A O 1
ATOM 766 N N . ALA A 1 99 ? 6.801 -14.648 -11.852 1 97.81 99 ALA A N 1
ATOM 767 C CA . ALA A 1 99 ? 7.52 -15.883 -11.539 1 97.81 99 ALA A CA 1
ATOM 768 C C . ALA A 1 99 ? 8.57 -16.188 -12.594 1 97.81 99 ALA A C 1
ATOM 770 O O . ALA A 1 99 ? 9.711 -16.531 -12.266 1 97.81 99 ALA A O 1
ATOM 771 N N . ARG A 1 100 ? 8.273 -16 -13.836 1 95.12 100 ARG A N 1
ATOM 772 C CA . ARG A 1 100 ? 9.125 -16.375 -14.961 1 95.12 100 ARG A CA 1
ATOM 773 C C . ARG A 1 100 ? 10.367 -15.508 -15.016 1 95.12 100 ARG A C 1
ATOM 775 O O . ARG A 1 100 ? 11.352 -15.859 -15.672 1 95.12 100 ARG A O 1
ATOM 782 N N . ASN A 1 101 ? 10.352 -14.414 -14.391 1 97.25 101 ASN A N 1
ATOM 783 C CA . ASN A 1 101 ? 11.445 -13.453 -14.469 1 97.25 101 ASN A CA 1
ATOM 784 C C . ASN A 1 101 ? 12.32 -13.492 -13.219 1 97.25 101 ASN A C 1
ATOM 786 O O . ASN A 1 101 ? 13.273 -12.711 -13.102 1 97.25 101 ASN A O 1
ATOM 790 N N . ILE A 1 102 ? 12.102 -14.406 -12.305 1 97.94 102 ILE A N 1
ATOM 791 C CA . ILE A 1 102 ? 12.844 -14.461 -11.055 1 97.94 102 ILE A CA 1
ATOM 792 C C . ILE A 1 102 ? 14.133 -15.25 -11.242 1 97.94 102 ILE A C 1
ATOM 794 O O . ILE A 1 102 ? 14.109 -16.359 -11.789 1 97.94 102 ILE A O 1
ATOM 798 N N . ASP A 1 103 ? 15.172 -14.625 -10.797 1 97.56 103 ASP A N 1
ATOM 799 C CA . ASP A 1 103 ? 16.453 -15.312 -10.719 1 97.56 103 ASP A CA 1
ATOM 800 C C . ASP A 1 103 ? 16.594 -16.078 -9.398 1 97.56 103 ASP A C 1
ATOM 802 O O . ASP A 1 103 ? 16.953 -15.492 -8.375 1 97.56 103 ASP A O 1
ATOM 806 N N . GLU A 1 104 ? 16.453 -17.344 -9.492 1 96.5 104 GLU A N 1
ATOM 807 C CA . GLU A 1 104 ? 16.391 -18.156 -8.281 1 96.5 104 GLU A CA 1
ATOM 808 C C . GLU A 1 104 ? 17.703 -18.109 -7.512 1 96.5 104 GLU A C 1
ATOM 810 O O . GLU A 1 104 ? 17.719 -18.062 -6.281 1 96.5 104 GLU A O 1
ATOM 815 N N . ALA A 1 105 ? 18.781 -18.188 -8.195 1 97.44 105 ALA A N 1
ATOM 816 C CA . ALA A 1 105 ? 20.094 -18.156 -7.547 1 97.44 105 ALA A CA 1
ATOM 817 C C . ALA A 1 105 ? 20.297 -16.844 -6.789 1 97.44 105 ALA A C 1
ATOM 819 O O . ALA A 1 105 ? 20.766 -16.844 -5.645 1 97.44 105 ALA A O 1
ATOM 820 N N . HIS A 1 106 ? 19.906 -15.844 -7.43 1 97.81 106 HIS A N 1
ATOM 821 C CA . HIS A 1 106 ? 20.062 -14.531 -6.809 1 97.81 106 HIS A CA 1
ATOM 822 C C . HIS A 1 106 ? 19.188 -14.406 -5.562 1 97.81 106 HIS A C 1
ATOM 824 O O . HIS A 1 106 ? 19.641 -13.898 -4.535 1 97.81 106 HIS A O 1
ATOM 830 N N . VAL A 1 107 ? 17.984 -14.836 -5.645 1 98.12 107 VAL A N 1
ATOM 831 C CA . VAL A 1 107 ? 17.031 -14.672 -4.543 1 98.12 107 VAL A CA 1
ATOM 832 C C . VAL A 1 107 ? 17.469 -15.531 -3.357 1 98.12 107 VAL A C 1
ATOM 834 O O . VAL A 1 107 ? 17.281 -15.141 -2.201 1 98.12 107 VAL A O 1
ATOM 837 N N . LYS A 1 108 ? 18.031 -16.641 -3.627 1 97.88 108 LYS A N 1
ATOM 838 C CA . LYS A 1 108 ? 18.547 -17.469 -2.549 1 97.88 108 LYS A CA 1
ATOM 839 C C . LYS A 1 108 ? 19.688 -16.781 -1.806 1 97.88 108 LYS A C 1
ATOM 841 O O . LYS A 1 108 ? 19.781 -16.859 -0.579 1 97.88 108 LYS A O 1
ATOM 846 N N . LEU A 1 109 ? 20.484 -16.109 -2.564 1 98.12 109 LEU A N 1
ATOM 847 C CA . LEU A 1 109 ? 21.547 -15.328 -1.945 1 98.12 109 LEU A CA 1
ATOM 848 C C . LEU A 1 109 ? 20.969 -14.219 -1.071 1 98.12 109 LEU A C 1
ATOM 850 O O . LEU A 1 109 ? 21.453 -13.977 0.037 1 98.12 109 LEU A O 1
ATOM 854 N N . MET A 1 110 ? 19.922 -13.656 -1.576 1 97.94 110 MET A N 1
ATOM 855 C CA . MET A 1 110 ? 19.25 -12.609 -0.818 1 97.94 110 MET A CA 1
ATOM 856 C C . MET A 1 110 ? 18.703 -13.148 0.495 1 97.94 110 MET A C 1
ATOM 858 O O . MET A 1 110 ? 18.797 -12.5 1.534 1 97.94 110 MET A O 1
ATOM 862 N N . LYS A 1 111 ? 18.125 -14.273 0.406 1 98.5 111 LYS A N 1
ATOM 863 C CA . LYS A 1 111 ? 17.578 -14.914 1.601 1 98.5 111 LYS A CA 1
ATOM 864 C C . LYS A 1 111 ? 18.672 -15.156 2.639 1 98.5 111 LYS A C 1
ATOM 866 O O . LYS A 1 111 ? 18.5 -14.82 3.814 1 98.5 111 LYS A O 1
ATOM 871 N N . ASN A 1 112 ? 19.781 -15.656 2.189 1 98.5 112 ASN A N 1
ATOM 872 C CA . ASN A 1 112 ? 20.875 -15.961 3.09 1 98.5 112 ASN A CA 1
ATOM 873 C C . ASN A 1 112 ? 21.438 -14.695 3.738 1 98.5 112 ASN A C 1
ATOM 875 O O . ASN A 1 112 ? 21.719 -14.68 4.938 1 98.5 112 ASN A O 1
ATOM 879 N N . GLN A 1 113 ? 21.562 -13.719 2.967 1 98.31 113 GLN A N 1
ATOM 880 C CA . GLN A 1 113 ? 22.062 -12.445 3.484 1 98.31 113 GLN A CA 1
ATOM 881 C C . GLN A 1 113 ? 21.109 -11.875 4.531 1 98.31 113 GLN A C 1
ATOM 883 O O . GLN A 1 113 ? 21.547 -11.383 5.574 1 98.31 113 GLN A O 1
ATOM 888 N N . ALA A 1 114 ? 19.859 -11.977 4.254 1 98.12 114 ALA A N 1
ATOM 889 C CA . ALA A 1 114 ? 18.859 -11.445 5.18 1 98.12 114 ALA A CA 1
ATOM 890 C C . ALA A 1 114 ? 18.859 -12.219 6.5 1 98.12 114 ALA A C 1
ATOM 892 O O . ALA A 1 114 ? 18.719 -11.625 7.57 1 98.12 114 ALA A O 1
ATOM 893 N N . GLU A 1 115 ? 19.031 -13.453 6.359 1 98.25 115 GLU A N 1
ATOM 894 C CA . GLU A 1 115 ? 19.125 -14.289 7.551 1 98.25 115 GLU A CA 1
ATOM 895 C C . GLU A 1 115 ? 20.344 -13.93 8.391 1 98.25 115 GLU A C 1
ATOM 897 O O . GLU A 1 115 ? 20.266 -13.836 9.617 1 98.25 115 GLU A O 1
ATOM 902 N N . ALA A 1 116 ? 21.453 -13.727 7.727 1 98.12 116 ALA A N 1
ATOM 903 C CA . ALA A 1 116 ? 22.688 -13.328 8.422 1 98.12 116 ALA A CA 1
ATOM 904 C C . ALA A 1 116 ? 22.516 -11.977 9.102 1 98.12 116 ALA A C 1
ATOM 906 O O . ALA A 1 116 ? 22.906 -11.797 10.25 1 98.12 116 ALA A O 1
ATOM 907 N N . ASP A 1 117 ? 21.891 -11.078 8.406 1 97.5 117 ASP A N 1
ATOM 908 C CA . ASP A 1 117 ? 21.641 -9.75 8.953 1 97.5 117 ASP A CA 1
ATOM 909 C C . ASP A 1 117 ? 20.75 -9.828 10.188 1 97.5 117 ASP A C 1
ATOM 911 O O . ASP A 1 117 ? 20.953 -9.094 11.156 1 97.5 117 ASP A O 1
ATOM 915 N N . MET A 1 118 ? 19.781 -10.656 10.07 1 96.81 118 MET A N 1
ATOM 916 C CA . MET A 1 118 ? 18.828 -10.812 11.172 1 96.81 118 MET A CA 1
ATOM 917 C C . MET A 1 118 ? 19.531 -11.352 12.414 1 96.81 118 MET A C 1
ATOM 919 O O . MET A 1 118 ? 19.312 -10.859 13.523 1 96.81 118 MET A O 1
ATOM 923 N N . GLN A 1 119 ? 20.375 -12.273 12.234 1 96.94 119 GLN A N 1
ATOM 924 C CA . GLN A 1 119 ? 21.125 -12.859 13.344 1 96.94 119 GLN A CA 1
ATOM 925 C C . GLN A 1 119 ? 22.078 -11.836 13.961 1 96.94 119 GLN A C 1
ATOM 927 O O . GLN A 1 119 ? 22.188 -11.758 15.188 1 96.94 119 GLN A O 1
ATOM 932 N N . GLU A 1 120 ? 22.703 -11.141 13.094 1 97.44 120 GLU A N 1
ATOM 933 C CA . GLU A 1 120 ? 23.594 -10.102 13.578 1 97.44 120 GLU A CA 1
ATOM 934 C C . GLU A 1 120 ? 22.844 -9.055 14.398 1 97.44 120 GLU A C 1
ATOM 936 O O . GLU A 1 120 ? 23.312 -8.641 15.461 1 97.44 120 GLU A O 1
ATOM 941 N N . ALA A 1 121 ? 21.734 -8.672 13.898 1 96.75 121 ALA A N 1
ATOM 942 C CA . ALA A 1 121 ? 20.922 -7.68 14.602 1 96.75 121 ALA A CA 1
ATOM 943 C C . ALA A 1 121 ? 20.469 -8.203 15.961 1 96.75 121 ALA A C 1
ATOM 945 O O . ALA A 1 121 ? 20.422 -7.457 16.938 1 96.75 121 ALA A O 1
ATOM 946 N N . LEU A 1 122 ? 20.109 -9.445 15.961 1 94.62 122 LEU A N 1
ATOM 947 C CA . LEU A 1 122 ? 19.672 -10.094 17.203 1 94.62 122 LEU A CA 1
ATOM 948 C C . LEU A 1 122 ? 20.812 -10.133 18.203 1 94.62 122 LEU A C 1
ATOM 950 O O . LEU A 1 122 ? 20.609 -9.828 19.391 1 94.62 122 LEU A O 1
ATOM 954 N N . SER A 1 123 ? 21.984 -10.391 17.766 1 96 123 SER A N 1
ATOM 955 C CA . SER A 1 123 ? 23.141 -10.5 18.641 1 96 123 SER A CA 1
ATOM 956 C C . SER A 1 123 ? 23.531 -9.141 19.219 1 96 123 SER A C 1
ATOM 958 O O . SER A 1 123 ? 24.047 -9.062 20.328 1 96 123 SER A O 1
ATOM 960 N N . LYS A 1 124 ? 23.203 -8.07 18.531 1 96.62 124 LYS A N 1
ATOM 961 C CA . LYS A 1 124 ? 23.594 -6.73 18.953 1 96.62 124 LYS A CA 1
ATOM 962 C C . LYS A 1 124 ? 22.422 -5.988 19.578 1 96.62 124 LYS A C 1
ATOM 964 O O . LYS A 1 124 ? 22.516 -4.793 19.875 1 96.62 124 LYS A O 1
ATOM 969 N N . ASP A 1 125 ? 21.297 -6.648 19.672 1 95.06 125 ASP A N 1
ATOM 970 C CA . ASP A 1 125 ? 20.094 -6.125 20.281 1 95.06 125 ASP A CA 1
ATOM 971 C C . ASP A 1 125 ? 19.609 -4.859 19.578 1 95.06 125 ASP A C 1
ATOM 973 O O . ASP A 1 125 ? 19.297 -3.859 20.219 1 95.06 125 ASP A O 1
ATOM 977 N N . LYS A 1 126 ? 19.797 -4.836 18.375 1 95.5 126 LYS A N 1
ATOM 978 C CA . LYS A 1 126 ? 19.312 -3.74 17.547 1 95.5 126 LYS A CA 1
ATOM 979 C C . LYS A 1 126 ? 17.938 -4.062 16.969 1 95.5 126 LYS A C 1
ATOM 981 O O . LYS A 1 126 ? 17.828 -4.695 15.914 1 95.5 126 LYS A O 1
ATOM 986 N N . ARG A 1 127 ? 16.938 -3.521 17.531 1 91.94 127 ARG A N 1
ATOM 987 C CA . ARG A 1 127 ? 15.562 -3.891 17.219 1 91.94 127 ARG A CA 1
ATOM 988 C C . ARG A 1 127 ? 15.188 -3.402 15.82 1 91.94 127 ARG A C 1
ATOM 990 O O . ARG A 1 127 ? 14.562 -4.133 15.047 1 91.94 127 ARG A O 1
ATOM 997 N N . SER A 1 128 ? 15.539 -2.252 15.531 1 89.5 128 SER A N 1
ATOM 998 C CA . SER A 1 128 ? 15.188 -1.679 14.242 1 89.5 128 SER A CA 1
ATOM 999 C C . SER A 1 128 ? 15.852 -2.438 13.094 1 89.5 128 SER A C 1
ATOM 1001 O O . SER A 1 128 ? 15.211 -2.715 12.078 1 89.5 128 SER A O 1
ATOM 1003 N N . ALA A 1 129 ? 17.062 -2.789 13.289 1 92.19 129 ALA A N 1
ATOM 1004 C CA . ALA A 1 129 ? 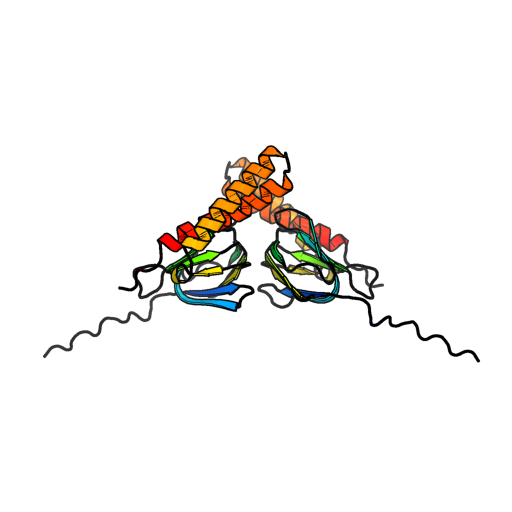17.797 -3.541 12.273 1 92.19 129 ALA A CA 1
ATOM 1005 C C . ALA A 1 129 ? 17.203 -4.938 12.094 1 92.19 129 ALA A C 1
ATOM 1007 O O . ALA A 1 129 ? 17.172 -5.457 10.977 1 92.19 129 ALA A O 1
ATOM 1008 N N . TYR A 1 130 ? 16.781 -5.539 13.18 1 95.81 130 TYR A N 1
ATOM 1009 C CA . TYR A 1 130 ? 16.156 -6.859 13.125 1 95.81 130 TYR A CA 1
ATOM 1010 C C . TYR A 1 130 ? 14.883 -6.828 12.305 1 95.81 130 TYR A C 1
ATOM 1012 O O . TYR A 1 130 ? 14.68 -7.68 11.43 1 95.81 130 TYR A O 1
ATOM 1020 N N . ARG A 1 131 ? 14.117 -5.812 12.523 1 91.62 131 ARG A N 1
ATOM 1021 C CA . ARG A 1 131 ? 12.852 -5.699 11.797 1 91.62 131 ARG A CA 1
ATOM 1022 C C . ARG A 1 131 ? 13.094 -5.492 10.305 1 91.62 131 ARG A C 1
ATOM 1024 O O . ARG A 1 131 ? 12.398 -6.082 9.477 1 91.62 131 ARG A O 1
ATOM 1031 N N . ARG A 1 132 ? 14.047 -4.742 9.992 1 91.06 132 ARG A N 1
ATOM 1032 C CA . ARG A 1 132 ? 14.359 -4.492 8.594 1 91.06 132 ARG A CA 1
ATOM 1033 C C . ARG A 1 132 ? 14.836 -5.77 7.902 1 91.06 132 ARG A C 1
ATOM 1035 O O . ARG A 1 132 ? 14.414 -6.066 6.781 1 91.06 132 ARG A O 1
ATOM 1042 N N . ALA A 1 133 ? 15.625 -6.516 8.578 1 95.62 133 ALA A N 1
ATOM 1043 C CA . ALA A 1 133 ? 16.125 -7.77 8.023 1 95.62 133 ALA A CA 1
ATOM 1044 C C . ALA A 1 133 ? 15 -8.781 7.852 1 95.62 133 ALA A C 1
ATOM 1046 O O . ALA A 1 133 ? 15 -9.562 6.891 1 95.62 133 ALA A O 1
ATOM 1047 N N . GLN A 1 1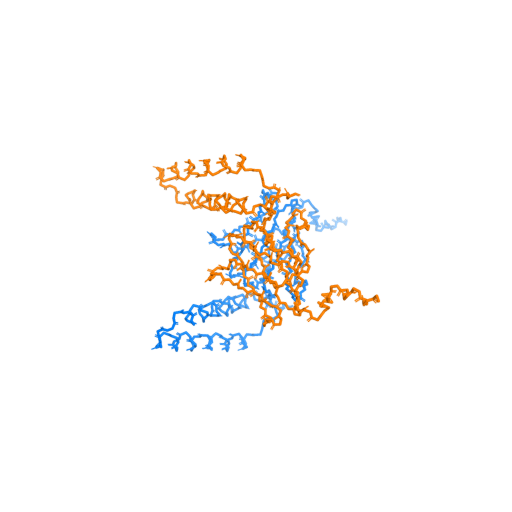34 ? 14.148 -8.75 8.773 1 95.94 134 GLN A N 1
ATOM 1048 C CA . GLN A 1 134 ? 13 -9.656 8.703 1 95.94 134 GLN A CA 1
ATOM 1049 C C . GLN A 1 134 ? 12.148 -9.367 7.469 1 95.94 134 GLN A C 1
ATOM 1051 O O . GLN A 1 134 ? 11.68 -10.289 6.805 1 95.94 134 GLN A O 1
ATOM 1056 N N . VAL A 1 135 ? 11.945 -8.148 7.215 1 94.38 135 VAL A N 1
ATOM 1057 C CA . VAL A 1 135 ? 11.172 -7.766 6.035 1 94.38 135 VAL A CA 1
ATOM 1058 C C . VAL A 1 135 ? 11.883 -8.25 4.773 1 94.38 135 VAL A C 1
ATOM 1060 O O . VAL A 1 135 ? 11.258 -8.812 3.875 1 94.38 135 VAL A O 1
ATOM 1063 N N . ARG A 1 136 ? 13.188 -8.047 4.738 1 96.19 136 ARG A N 1
ATOM 1064 C CA . ARG A 1 136 ? 13.969 -8.5 3.594 1 96.19 136 ARG A CA 1
ATOM 1065 C C . ARG A 1 136 ? 13.875 -10.008 3.428 1 96.19 136 ARG A C 1
ATOM 1067 O O . ARG A 1 136 ? 13.781 -10.516 2.307 1 96.19 136 ARG A O 1
ATOM 1074 N N . LEU A 1 137 ? 13.898 -10.633 4.508 1 97.81 137 LEU A N 1
ATOM 1075 C CA . LEU A 1 137 ? 13.781 -12.094 4.48 1 97.81 137 LEU A CA 1
ATOM 1076 C C . LEU A 1 137 ? 12.422 -12.516 3.928 1 97.81 137 LEU A C 1
ATOM 1078 O O . LEU A 1 137 ? 12.352 -13.398 3.07 1 97.81 137 LEU A O 1
ATOM 1082 N N . ASN A 1 138 ? 11.406 -11.875 4.41 1 97.56 138 ASN A N 1
ATOM 1083 C CA . ASN A 1 138 ? 10.07 -12.195 3.93 1 97.56 138 ASN A CA 1
ATOM 1084 C C . ASN A 1 138 ? 9.938 -11.961 2.428 1 97.56 138 ASN A C 1
ATOM 1086 O O . ASN A 1 138 ? 9.297 -12.75 1.727 1 97.56 138 ASN A O 1
ATOM 1090 N N . ARG A 1 139 ? 10.523 -10.93 1.992 1 97.62 139 ARG A N 1
ATOM 1091 C CA . ARG A 1 139 ? 10.508 -10.625 0.565 1 97.62 139 ARG A CA 1
ATOM 1092 C C . ARG A 1 139 ? 11.195 -11.727 -0.235 1 97.62 139 ARG A C 1
ATOM 1094 O O . ARG A 1 139 ? 10.672 -12.188 -1.25 1 97.62 139 ARG A O 1
ATOM 1101 N N . ALA A 1 140 ? 12.344 -12.125 0.232 1 98.38 140 ALA A N 1
ATOM 1102 C CA . ALA A 1 140 ? 13.094 -13.172 -0.456 1 98.38 140 ALA A CA 1
ATOM 1103 C C . ALA A 1 140 ? 12.328 -14.492 -0.452 1 98.38 140 ALA A C 1
ATOM 1105 O O . ALA A 1 140 ? 12.242 -15.172 -1.479 1 98.38 140 ALA A O 1
ATOM 1106 N N . ILE A 1 141 ? 11.812 -14.812 0.611 1 98.31 141 ILE A N 1
ATOM 1107 C CA . ILE A 1 141 ? 11.055 -16.047 0.756 1 98.31 141 ILE A CA 1
ATOM 1108 C C . ILE A 1 141 ? 9.859 -16.047 -0.193 1 98.31 141 ILE A C 1
ATOM 1110 O O . ILE A 1 141 ? 9.57 -17.047 -0.852 1 98.31 141 ILE A O 1
ATOM 1114 N N . ASN A 1 142 ? 9.211 -14.945 -0.208 1 98.5 142 ASN A N 1
ATOM 1115 C CA . ASN A 1 142 ? 8.078 -14.82 -1.12 1 98.5 142 ASN A CA 1
ATOM 1116 C C . ASN A 1 142 ? 8.5 -15.055 -2.568 1 98.5 142 ASN A C 1
ATOM 1118 O O . ASN A 1 142 ? 7.809 -15.758 -3.312 1 98.5 142 ASN A O 1
ATOM 1122 N N . GLN A 1 143 ? 9.578 -14.438 -2.959 1 98.38 143 GLN A N 1
ATOM 1123 C CA . GLN A 1 143 ? 10.055 -14.617 -4.328 1 98.38 143 GLN A CA 1
ATOM 1124 C C . GLN A 1 143 ? 10.422 -16.078 -4.598 1 98.38 143 GLN A C 1
ATOM 1126 O O . GLN A 1 143 ? 10.141 -16.609 -5.672 1 98.38 143 GLN A O 1
ATOM 1131 N N . ILE A 1 144 ? 11.008 -16.703 -3.68 1 98.06 144 ILE A N 1
ATOM 1132 C CA . ILE A 1 144 ? 11.367 -18.109 -3.816 1 98.06 144 ILE A CA 1
ATOM 1133 C C . ILE A 1 144 ? 10.102 -18.938 -3.986 1 98.06 144 ILE A C 1
ATOM 1135 O O . ILE A 1 144 ? 10.016 -19.781 -4.891 1 98.06 144 ILE A O 1
ATOM 1139 N N . ASN A 1 145 ? 9.164 -18.734 -3.189 1 97.81 145 ASN A N 1
ATOM 1140 C CA . ASN A 1 145 ? 7.906 -19.469 -3.26 1 97.81 145 ASN A CA 1
ATOM 1141 C C . ASN A 1 145 ? 7.211 -19.266 -4.602 1 97.81 145 ASN A C 1
ATOM 1143 O O . ASN A 1 145 ? 6.699 -20.219 -5.191 1 97.81 145 ASN A O 1
ATOM 1147 N N . VAL A 1 146 ? 7.16 -18.047 -4.992 1 97.88 146 VAL A N 1
ATOM 1148 C CA . VAL A 1 146 ? 6.52 -17.719 -6.258 1 97.88 146 VAL A CA 1
ATOM 1149 C C . VAL A 1 146 ? 7.27 -18.375 -7.414 1 97.88 146 VAL A C 1
ATOM 1151 O O . VAL A 1 146 ? 6.656 -18.906 -8.344 1 97.88 146 VAL A O 1
ATOM 1154 N N . SER A 1 147 ? 8.578 -18.328 -7.352 1 96.69 147 SER A N 1
ATOM 1155 C CA . SER A 1 147 ? 9.406 -18.875 -8.422 1 96.69 147 SER A CA 1
ATOM 1156 C C . SER A 1 147 ? 9.156 -20.375 -8.586 1 96.69 147 SER A C 1
ATOM 1158 O O . SER A 1 147 ? 9.336 -20.922 -9.672 1 96.69 147 SER A O 1
ATOM 1160 N N . ALA A 1 148 ? 8.742 -21.031 -7.562 1 94.5 148 ALA A N 1
ATOM 1161 C CA . ALA A 1 148 ? 8.461 -22.469 -7.598 1 94.5 148 ALA A CA 1
ATOM 1162 C C . ALA A 1 148 ? 7.242 -22.766 -8.469 1 94.5 148 ALA A C 1
ATOM 1164 O O . ALA A 1 148 ? 7.008 -23.922 -8.844 1 94.5 148 ALA A O 1
ATOM 1165 N N . HIS A 1 149 ? 6.496 -21.734 -8.766 1 91.44 149 HIS A N 1
ATOM 1166 C CA . HIS A 1 149 ? 5.285 -21.906 -9.562 1 91.44 149 HIS A CA 1
ATOM 1167 C C . HIS A 1 149 ? 5.473 -21.375 -10.977 1 91.44 149 HIS A C 1
ATOM 1169 O O . HIS A 1 149 ? 4.496 -21.047 -11.656 1 91.44 149 HIS A O 1
ATOM 1175 N N . ARG A 1 150 ? 6.691 -21.172 -11.289 1 83.06 150 ARG A N 1
ATOM 1176 C CA . ARG A 1 150 ? 6.973 -20.703 -12.648 1 83.06 150 ARG A CA 1
ATOM 1177 C C . ARG A 1 150 ? 6.438 -21.703 -13.68 1 83.06 150 ARG A C 1
ATOM 1179 O O . ARG A 1 150 ? 6.496 -22.906 -13.477 1 83.06 150 ARG A O 1
ATOM 1186 N N . LYS A 1 151 ? 5.676 -21.156 -14.57 1 68.31 151 LYS A N 1
ATOM 1187 C CA . LYS A 1 151 ? 5.156 -22 -15.633 1 68.31 151 LYS A CA 1
ATOM 1188 C C . LYS A 1 151 ? 6.285 -22.562 -16.5 1 68.31 151 LYS A C 1
ATOM 1190 O O . LYS A 1 151 ? 7.219 -21.844 -16.844 1 68.31 151 LYS A O 1
ATOM 1195 N N . HIS A 1 152 ? 6.438 -23.938 -16.422 1 60.25 152 HIS A N 1
ATOM 1196 C CA . HIS A 1 152 ? 7.395 -24.609 -17.281 1 60.25 152 HIS A CA 1
ATOM 1197 C C . HIS A 1 152 ? 6.992 -24.516 -18.75 1 60.25 152 HIS A C 1
ATOM 1199 O O . HIS A 1 152 ? 5.801 -24.5 -19.078 1 60.25 152 HIS A O 1
ATOM 1205 N N . LYS A 1 153 ? 7.672 -23.5 -19.5 1 51.72 153 LYS A N 1
ATOM 1206 C CA . LYS A 1 153 ? 7.438 -23.578 -20.938 1 51.72 153 LYS A CA 1
ATOM 1207 C C . LYS A 1 153 ? 7.359 -25.031 -21.406 1 51.72 153 LYS A C 1
ATOM 1209 O O . LYS A 1 153 ? 8.289 -25.812 -21.172 1 51.72 153 LYS A O 1
ATOM 1214 N N . ARG A 1 154 ? 6.137 -25.578 -21.547 1 41.5 154 ARG A N 1
ATOM 1215 C CA . ARG A 1 154 ? 6.129 -26.734 -22.422 1 41.5 154 ARG A CA 1
ATOM 1216 C C . ARG A 1 154 ? 6.523 -26.344 -23.844 1 41.5 154 ARG A C 1
ATOM 1218 O O . ARG A 1 154 ? 6.305 -25.203 -24.266 1 41.5 154 ARG A O 1
ATOM 1225 N N . MET B 1 1 ? 17.719 57.312 -3.158 1 31.73 1 MET B N 1
ATOM 1226 C CA . MET B 1 1 ? 16.547 56.438 -3.168 1 31.73 1 MET B CA 1
ATOM 1227 C C . MET B 1 1 ? 16.969 54.969 -3.252 1 31.73 1 MET B C 1
ATOM 1229 O O . MET B 1 1 ? 17.547 54.562 -4.254 1 31.73 1 MET B O 1
ATOM 1233 N N . GLU B 1 2 ? 17.406 54.281 -2.203 1 41.06 2 GLU B N 1
ATOM 1234 C CA . GLU B 1 2 ? 18.094 53 -2.205 1 41.06 2 GLU B CA 1
ATOM 1235 C C . GLU B 1 2 ? 17.188 51.875 -2.686 1 41.06 2 GLU B C 1
ATOM 1237 O O . GLU B 1 2 ? 16 51.844 -2.33 1 41.06 2 GLU B O 1
ATOM 1242 N N . PRO B 1 3 ? 17.531 51.219 -3.803 1 40.62 3 PRO B N 1
ATOM 1243 C CA . PRO B 1 3 ? 16.578 50.25 -4.352 1 40.62 3 PRO B CA 1
ATOM 1244 C C . PRO B 1 3 ? 16.078 49.281 -3.303 1 40.62 3 PRO B C 1
ATOM 1246 O O . PRO B 1 3 ? 16.812 48.906 -2.396 1 40.62 3 PRO B O 1
ATOM 1249 N N . VAL B 1 4 ? 14.773 49.281 -3.018 1 40.62 4 VAL B N 1
ATOM 1250 C CA . VAL B 1 4 ? 14.094 48.312 -2.152 1 40.62 4 VAL B CA 1
ATOM 1251 C C . VAL B 1 4 ? 14.578 46.906 -2.467 1 40.62 4 VAL B C 1
ATOM 1253 O O . VAL B 1 4 ? 14.57 46.5 -3.627 1 40.62 4 VAL B O 1
ATOM 1256 N N . LYS B 1 5 ? 15.461 46.312 -1.752 1 39.75 5 LYS B N 1
ATOM 1257 C CA . LYS B 1 5 ? 15.938 44.938 -1.874 1 39.75 5 LYS B CA 1
ATOM 1258 C C . LYS B 1 5 ? 14.789 43.969 -2.172 1 39.75 5 LYS B C 1
ATOM 1260 O O . LYS B 1 5 ? 13.781 43.969 -1.461 1 39.75 5 LYS B O 1
ATOM 1265 N N . GLN B 1 6 ? 14.469 43.594 -3.41 1 39.28 6 GLN B N 1
ATOM 1266 C CA . GLN B 1 6 ? 13.445 42.625 -3.707 1 39.28 6 GLN B CA 1
ATOM 1267 C C . GLN B 1 6 ? 13.547 41.406 -2.762 1 39.28 6 GLN B C 1
ATOM 1269 O O . GLN B 1 6 ? 14.6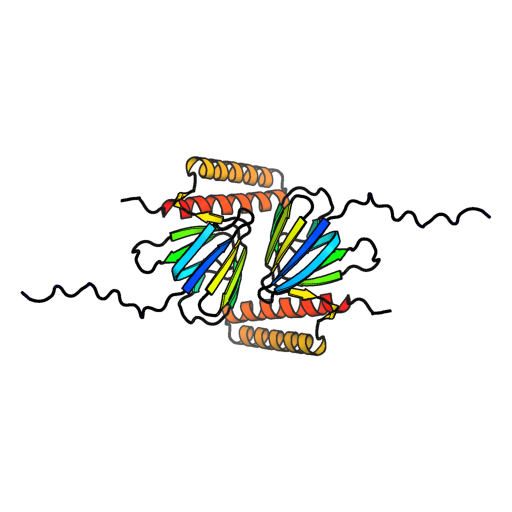48 41.031 -2.354 1 39.28 6 GLN B O 1
ATOM 1274 N N . PRO B 1 7 ? 12.578 41.156 -2.037 1 41.09 7 PRO B N 1
ATOM 1275 C CA . PRO B 1 7 ? 12.734 39.969 -1.177 1 41.09 7 PRO B CA 1
ATOM 1276 C C . PRO B 1 7 ? 13.492 38.844 -1.86 1 41.09 7 PRO B C 1
ATOM 1278 O O . PRO B 1 7 ? 13.336 38.625 -3.066 1 41.09 7 PRO B O 1
ATOM 1281 N N . LYS B 1 8 ? 14.758 38.438 -1.568 1 39.12 8 LYS B N 1
ATOM 1282 C CA . LYS B 1 8 ? 15.492 37.25 -2.025 1 39.12 8 LYS B CA 1
ATOM 1283 C C . LYS B 1 8 ? 14.539 36.125 -2.334 1 39.12 8 LYS B C 1
ATOM 1285 O O . LYS B 1 8 ? 13.875 35.594 -1.437 1 39.12 8 LYS B O 1
ATOM 1290 N N . THR B 1 9 ? 13.555 36.062 -3.207 1 42.12 9 THR B N 1
ATOM 1291 C CA . THR B 1 9 ? 12.984 34.875 -3.842 1 42.12 9 THR B CA 1
ATOM 1292 C C . THR B 1 9 ? 14.023 33.75 -3.922 1 42.12 9 THR B C 1
ATOM 1294 O O . THR B 1 9 ? 14.914 33.781 -4.77 1 42.12 9 THR B O 1
ATOM 1297 N N . SER B 1 10 ? 14.789 33.406 -2.949 1 43.34 10 SER B N 1
ATOM 1298 C CA . SER B 1 10 ? 15.875 32.438 -2.752 1 43.34 10 SER B CA 1
ATOM 1299 C C . SER B 1 10 ? 15.648 31.172 -3.566 1 43.34 10 SER B C 1
ATOM 1301 O O . SER B 1 10 ? 14.758 30.375 -3.256 1 43.34 10 SER B O 1
ATOM 1303 N N . SER B 1 11 ? 15.523 31.062 -4.832 1 49.53 11 SER B N 1
ATOM 1304 C CA . SER B 1 11 ? 15.547 30.156 -5.98 1 49.53 11 SER B CA 1
ATOM 1305 C C . SER B 1 11 ? 16.156 28.812 -5.617 1 49.53 11 SER B C 1
ATOM 1307 O O . SER B 1 11 ? 15.852 27.797 -6.242 1 49.53 11 SER B O 1
ATOM 1309 N N . ASP B 1 12 ? 17.25 28.781 -4.859 1 56.5 12 ASP B N 1
ATOM 1310 C CA . ASP B 1 12 ? 18.188 27.688 -4.625 1 56.5 12 ASP B CA 1
ATOM 1311 C C . ASP B 1 12 ? 17.641 26.703 -3.604 1 56.5 12 ASP B C 1
ATOM 1313 O O . ASP B 1 12 ? 18.359 25.828 -3.117 1 56.5 12 ASP B O 1
ATOM 1317 N N . GLU B 1 13 ? 16.469 26.984 -3.025 1 71.81 13 GLU B N 1
ATOM 1318 C CA . GLU B 1 13 ? 16.094 26.062 -1.964 1 71.81 13 GLU B CA 1
ATOM 1319 C C . GLU B 1 13 ? 15.656 24.719 -2.537 1 71.81 13 GLU B C 1
ATOM 1321 O O . GLU B 1 13 ? 14.906 24.672 -3.51 1 71.81 13 GLU B O 1
ATOM 1326 N N . LYS B 1 14 ? 16.344 23.719 -2.084 1 89.75 14 LYS B N 1
ATOM 1327 C CA . LYS B 1 14 ? 16.031 22.359 -2.514 1 89.75 14 LYS B CA 1
ATOM 1328 C C . LYS B 1 14 ? 14.602 21.969 -2.125 1 89.75 14 LYS B C 1
ATOM 1330 O O . LYS B 1 14 ? 14.094 22.422 -1.096 1 89.75 14 LYS B O 1
ATOM 1335 N N . TYR B 1 15 ? 13.898 21.453 -3.045 1 95.31 15 TYR B N 1
ATOM 1336 C CA . TYR B 1 15 ? 12.531 21.016 -2.805 1 95.31 15 TYR B CA 1
ATOM 1337 C C . TYR B 1 15 ? 12.289 19.625 -3.363 1 95.31 15 TYR B C 1
ATOM 1339 O O . TYR B 1 15 ? 13.125 19.094 -4.094 1 95.31 15 TYR B O 1
ATOM 1347 N N . ILE B 1 16 ? 11.172 19.047 -2.914 1 97.12 16 ILE B N 1
ATOM 1348 C CA . ILE B 1 16 ? 10.68 17.812 -3.514 1 97.12 16 ILE B CA 1
ATOM 1349 C C . ILE B 1 16 ? 9.305 18.047 -4.133 1 97.12 16 ILE B C 1
ATOM 1351 O O . ILE B 1 16 ? 8.578 18.969 -3.725 1 97.12 16 ILE B O 1
ATOM 1355 N N . HIS B 1 17 ? 8.984 17.297 -5.16 1 97.69 17 HIS B N 1
ATOM 1356 C CA . HIS B 1 17 ? 7.633 17.234 -5.703 1 97.69 17 HIS B CA 1
ATOM 1357 C C . HIS B 1 17 ? 6.809 16.156 -5.027 1 97.69 17 HIS B C 1
ATOM 1359 O O . HIS B 1 17 ? 7.188 14.977 -5.047 1 97.69 17 HIS B O 1
ATOM 1365 N N . VAL B 1 18 ? 5.672 16.547 -4.449 1 98.25 18 VAL B N 1
ATOM 1366 C CA . VAL B 1 18 ? 4.816 15.594 -3.766 1 98.25 18 VAL B CA 1
ATOM 1367 C C . VAL B 1 18 ? 3.541 15.367 -4.578 1 98.25 18 VAL B C 1
ATOM 1369 O O . VAL B 1 18 ? 2.801 16.312 -4.855 1 98.25 18 VAL B O 1
ATOM 1372 N N . ASN B 1 19 ? 3.367 14.086 -4.941 1 98.5 19 ASN B N 1
ATOM 1373 C CA . ASN B 1 19 ? 2.168 13.664 -5.656 1 98.5 19 ASN B CA 1
ATOM 1374 C C . ASN B 1 19 ? 1.405 12.594 -4.879 1 98.5 19 ASN B C 1
ATOM 1376 O O . ASN B 1 19 ? 1.979 11.57 -4.492 1 98.5 19 ASN B O 1
ATOM 1380 N N . ILE B 1 20 ? 0.115 12.844 -4.629 1 98.69 20 ILE B N 1
ATOM 1381 C CA . ILE B 1 20 ? -0.746 11.867 -3.961 1 98.69 20 ILE B CA 1
ATOM 1382 C C . ILE B 1 20 ? -1.952 11.555 -4.844 1 98.69 20 ILE B C 1
ATOM 1384 O O . ILE B 1 20 ? -2.689 12.461 -5.242 1 98.69 20 ILE B O 1
ATOM 1388 N N . THR B 1 21 ? -2.115 10.297 -5.109 1 97.81 21 THR B N 1
ATOM 1389 C CA . THR B 1 21 ? -3.242 9.844 -5.914 1 97.81 21 THR B CA 1
ATOM 1390 C C . THR B 1 21 ? -4.07 8.812 -5.145 1 97.81 21 THR B C 1
ATOM 1392 O O . THR B 1 21 ? -3.568 8.172 -4.223 1 97.81 21 THR B O 1
ATOM 1395 N N . SER B 1 22 ? -5.367 8.758 -5.484 1 97.25 22 SER B N 1
ATOM 1396 C CA . SER B 1 22 ? -6.316 7.758 -5 1 97.25 22 SER B CA 1
ATOM 1397 C C . SER B 1 22 ? -7.211 7.254 -6.129 1 97.25 22 SER B C 1
ATOM 1399 O O . SER B 1 22 ? -7.137 7.754 -7.254 1 97.25 22 SER B O 1
ATOM 1401 N N . PRO B 1 23 ? -7.938 6.219 -5.871 1 94.12 23 PRO B N 1
ATOM 1402 C CA . PRO B 1 23 ? -8.852 5.746 -6.914 1 94.12 23 PRO B CA 1
ATOM 1403 C C . PRO B 1 23 ? -9.797 6.84 -7.41 1 94.12 23 PRO B C 1
ATOM 1405 O O . PRO B 1 23 ? -10.289 6.766 -8.539 1 94.12 23 PRO B O 1
ATOM 1408 N N . GLU B 1 24 ? -9.945 7.828 -6.629 1 93.31 24 GLU B N 1
ATOM 1409 C CA . GLU B 1 24 ? -10.836 8.914 -7.02 1 93.31 24 GLU B CA 1
ATOM 1410 C C . GLU B 1 24 ? -10.109 9.938 -7.891 1 93.31 24 GLU B C 1
ATOM 1412 O O . GLU B 1 24 ? -10.734 10.82 -8.469 1 93.31 24 GLU B O 1
ATOM 1417 N N . GLY B 1 25 ? -8.758 9.852 -7.977 1 94.81 25 GLY B N 1
ATOM 1418 C CA . GLY B 1 25 ? -8 10.742 -8.844 1 94.81 25 GLY B CA 1
ATOM 1419 C C . GLY B 1 25 ? -6.816 11.391 -8.141 1 94.81 25 GLY B C 1
ATOM 1420 O O . GLY B 1 25 ? -6.234 10.805 -7.227 1 94.81 25 GLY B O 1
ATOM 1421 N N . ASP B 1 26 ? -6.457 12.578 -8.734 1 97.62 26 ASP B N 1
ATOM 1422 C CA . ASP B 1 26 ? -5.344 13.328 -8.164 1 97.62 26 ASP B CA 1
ATOM 1423 C C . ASP B 1 26 ? -5.793 14.133 -6.941 1 97.62 26 ASP B C 1
ATOM 1425 O O . ASP B 1 26 ? -6.688 14.977 -7.039 1 97.62 26 ASP B O 1
ATOM 1429 N N . ILE B 1 27 ? -5.148 13.945 -5.848 1 98.25 27 ILE B N 1
ATOM 1430 C CA . ILE B 1 27 ? -5.539 14.562 -4.586 1 98.25 27 ILE B CA 1
ATOM 1431 C C . ILE B 1 27 ? -4.621 15.742 -4.277 1 98.25 27 ILE B C 1
ATOM 1433 O O . ILE B 1 27 ? -5.062 16.75 -3.707 1 98.25 27 ILE B O 1
ATOM 1437 N N . TYR B 1 28 ? -3.369 15.641 -4.582 1 97.69 28 TYR B N 1
ATOM 1438 C CA . TYR B 1 28 ? -2.357 16.594 -4.152 1 97.69 28 TYR B CA 1
ATOM 1439 C C . TYR B 1 28 ? -1.16 16.594 -5.094 1 97.69 28 TYR B C 1
ATOM 1441 O O . TYR B 1 28 ? -0.698 15.523 -5.512 1 97.69 28 TYR B O 1
ATOM 1449 N N . ALA B 1 29 ? -0.676 17.703 -5.492 1 97.44 29 ALA B N 1
ATOM 1450 C CA . ALA B 1 29 ? 0.516 17.875 -6.32 1 97.44 29 ALA B CA 1
ATOM 1451 C C . ALA B 1 29 ? 1.154 19.25 -6.086 1 97.44 29 ALA B C 1
ATOM 1453 O O . ALA B 1 29 ? 0.636 20.266 -6.547 1 97.44 29 ALA B O 1
ATOM 1454 N N . HIS B 1 30 ? 2.258 19.266 -5.328 1 95.19 30 HIS B N 1
ATOM 1455 C CA . HIS B 1 30 ? 2.887 20.547 -5.016 1 95.19 30 HIS B CA 1
ATOM 1456 C C . HIS B 1 30 ? 4.383 20.391 -4.785 1 95.19 30 HIS B C 1
ATOM 1458 O O . HIS B 1 30 ? 4.848 19.297 -4.441 1 95.19 30 HIS B O 1
ATOM 1464 N N . ARG B 1 31 ? 5.102 21.453 -4.984 1 94.56 31 ARG B N 1
ATOM 1465 C CA . ARG B 1 31 ? 6.48 21.547 -4.523 1 94.56 31 ARG B CA 1
ATOM 1466 C C . ARG B 1 31 ? 6.539 21.828 -3.023 1 94.56 31 ARG B C 1
ATOM 1468 O O . ARG B 1 31 ? 5.762 22.625 -2.502 1 94.56 31 ARG B O 1
ATOM 1475 N N . SER B 1 32 ? 7.438 21.078 -2.428 1 95.31 32 SER B N 1
ATOM 1476 C CA . SER B 1 32 ? 7.441 21.156 -0.971 1 95.31 32 SER B CA 1
ATOM 1477 C C . SER B 1 32 ? 8.859 21.062 -0.417 1 95.31 32 SER B C 1
ATOM 1479 O O . SER B 1 32 ? 9.75 20.5 -1.064 1 95.31 32 SER B O 1
ATOM 1481 N N . TYR B 1 33 ? 9.055 21.562 0.795 1 93.94 33 TYR B N 1
ATOM 1482 C CA . TYR B 1 33 ? 10.312 21.453 1.517 1 93.94 33 TYR B CA 1
ATOM 1483 C C . TYR B 1 33 ? 10.508 20.047 2.061 1 93.94 33 TYR B C 1
ATOM 1485 O O . TYR B 1 33 ? 11.641 19.578 2.182 1 93.94 33 TYR B O 1
ATOM 1493 N N . GLY B 1 34 ? 9.391 19.438 2.385 1 95.88 34 GLY B N 1
ATOM 1494 C CA . GLY B 1 34 ? 9.461 18.094 2.963 1 95.88 34 GLY B CA 1
ATOM 1495 C C . GLY B 1 34 ? 8.102 17.469 3.164 1 95.88 34 GLY B C 1
ATOM 1496 O O . GLY B 1 34 ? 7.07 18.109 2.955 1 95.88 34 GLY B O 1
ATOM 1497 N N . CYS B 1 35 ? 8.164 16.188 3.549 1 98 35 CYS B N 1
ATOM 1498 C CA . CYS B 1 35 ? 6.949 15.398 3.756 1 98 35 CYS B CA 1
ATOM 1499 C C . CYS B 1 35 ? 7.152 14.352 4.848 1 98 35 CYS B C 1
ATOM 1501 O O . CYS B 1 35 ? 8.188 13.688 4.887 1 98 35 CYS B O 1
ATOM 1503 N N . ARG B 1 36 ? 6.188 14.258 5.66 1 98.12 36 ARG B N 1
ATOM 1504 C CA . ARG B 1 36 ? 6.18 13.242 6.707 1 98.12 36 ARG B CA 1
ATOM 1505 C C . ARG B 1 36 ? 5.012 12.273 6.523 1 98.12 36 ARG B C 1
ATO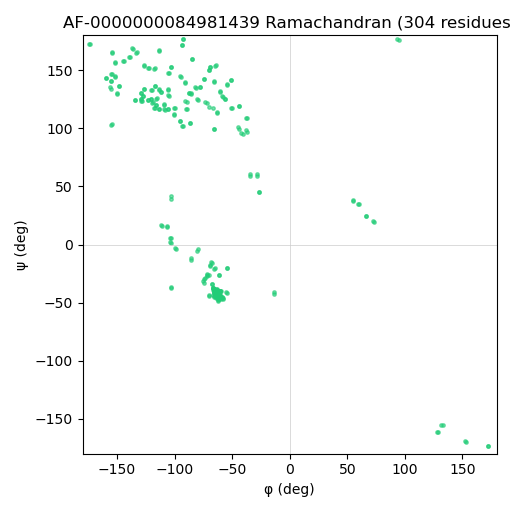M 1507 O O . ARG B 1 36 ? 3.885 12.695 6.254 1 98.12 36 ARG B O 1
ATOM 1514 N N . VAL B 1 37 ? 5.324 10.977 6.695 1 98.5 37 VAL B N 1
ATOM 1515 C CA . VAL B 1 37 ? 4.309 9.953 6.473 1 98.5 37 VAL B CA 1
ATOM 1516 C C . VAL B 1 37 ? 4.414 8.875 7.551 1 98.5 37 VAL B C 1
ATOM 1518 O O . VAL B 1 37 ? 5.438 8.773 8.227 1 98.5 37 VAL B O 1
ATOM 1521 N N . HIS B 1 38 ? 3.283 8.125 7.66 1 97.38 38 HIS B N 1
ATOM 1522 C CA . HIS B 1 38 ? 3.271 6.965 8.547 1 97.38 38 HIS B CA 1
ATOM 1523 C C . HIS B 1 38 ? 3.457 5.672 7.754 1 97.38 38 HIS B C 1
ATOM 1525 O O . HIS B 1 38 ? 2.564 5.262 7.008 1 97.38 38 HIS B O 1
ATOM 1531 N N . THR B 1 39 ? 4.594 5.012 7.949 1 94.25 39 THR B N 1
ATOM 1532 C CA . THR B 1 39 ? 4.797 3.697 7.355 1 94.25 39 THR B CA 1
ATOM 1533 C C . THR B 1 39 ? 4.379 2.596 8.328 1 94.25 39 THR B C 1
ATOM 1535 O O . THR B 1 39 ? 3.99 2.875 9.461 1 94.25 39 THR B O 1
ATOM 1538 N N . ILE B 1 40 ? 4.473 1.412 7.863 1 84.44 40 ILE B N 1
ATOM 1539 C CA . ILE B 1 40 ? 4.152 0.278 8.719 1 84.44 40 ILE B CA 1
ATOM 1540 C C . ILE B 1 40 ? 5.168 0.192 9.859 1 84.44 40 ILE B C 1
ATOM 1542 O O . ILE B 1 40 ? 4.859 -0.333 10.93 1 84.44 40 ILE B O 1
ATOM 1546 N N . ASP B 1 41 ? 6.336 0.819 9.648 1 82.69 41 ASP B N 1
ATOM 1547 C CA . ASP B 1 41 ? 7.406 0.767 10.641 1 82.69 41 ASP B CA 1
ATOM 1548 C C . ASP B 1 41 ? 7.426 2.027 11.5 1 82.69 41 ASP B C 1
ATOM 1550 O O . ASP B 1 41 ? 8.227 2.143 12.43 1 82.69 41 ASP B O 1
ATOM 1554 N N . GLY B 1 42 ? 6.566 2.973 11.18 1 89.44 42 GLY B N 1
ATOM 1555 C CA . GLY B 1 42 ? 6.531 4.215 11.938 1 89.44 42 GLY B CA 1
ATOM 1556 C C . GLY B 1 42 ? 6.594 5.449 11.055 1 89.44 42 GLY B C 1
ATOM 1557 O O . GLY B 1 42 ? 6.273 5.391 9.867 1 89.44 42 GLY B O 1
ATOM 1558 N N . TRP B 1 43 ? 6.973 6.57 11.734 1 94.5 43 TRP B N 1
ATOM 1559 C CA . TRP B 1 43 ? 7.059 7.844 11.023 1 94.5 43 TRP B CA 1
ATOM 1560 C C . TRP B 1 43 ? 8.297 7.895 10.133 1 94.5 43 TRP B C 1
ATOM 1562 O O . TRP B 1 43 ? 9.367 7.438 10.531 1 94.5 43 TRP B O 1
ATOM 1572 N N . LEU B 1 44 ? 8.172 8.484 8.992 1 96.12 44 LEU B N 1
ATOM 1573 C CA . LEU B 1 44 ? 9.242 8.703 8.023 1 96.12 44 LEU B CA 1
ATOM 1574 C C . LEU B 1 44 ? 9.211 10.133 7.492 1 96.12 44 LEU B C 1
ATOM 1576 O O . LEU B 1 44 ? 8.164 10.617 7.059 1 96.12 44 LEU B O 1
ATOM 1580 N N . THR B 1 45 ? 10.297 10.805 7.625 1 97.69 45 THR B N 1
ATOM 1581 C CA . THR B 1 45 ? 10.438 12.156 7.086 1 97.69 45 THR B CA 1
ATOM 1582 C C . THR B 1 45 ? 11.305 12.148 5.832 1 97.69 45 THR B C 1
ATOM 1584 O O . THR B 1 45 ? 12.43 11.641 5.852 1 97.69 45 THR B O 1
ATOM 1587 N N . ILE B 1 46 ? 10.812 12.719 4.801 1 98.06 46 ILE B N 1
ATOM 1588 C CA . ILE B 1 46 ? 11.531 12.758 3.529 1 98.06 46 ILE B CA 1
ATOM 1589 C C . ILE B 1 46 ? 11.859 14.203 3.168 1 98.06 46 ILE B C 1
ATOM 1591 O O . ILE B 1 46 ? 10.961 15.039 3.035 1 98.06 46 ILE B O 1
ATOM 1595 N N . LEU B 1 47 ? 13.07 14.5 3.035 1 97.06 47 LEU B N 1
ATOM 1596 C CA . LEU B 1 47 ? 13.594 15.812 2.65 1 97.06 47 LEU B CA 1
ATOM 1597 C C . LEU B 1 47 ? 14.258 15.75 1.279 1 97.06 47 LEU B C 1
ATOM 1599 O O . LEU B 1 47 ? 14.453 14.664 0.73 1 97.06 47 LEU B O 1
ATOM 1603 N N . PRO B 1 48 ? 14.539 16.875 0.688 1 96.88 48 PRO B N 1
ATOM 1604 C CA . PRO B 1 48 ? 15.25 16.859 -0.591 1 96.88 48 PRO B CA 1
ATOM 1605 C C . PRO B 1 48 ? 16.562 16.078 -0.521 1 96.88 48 PRO B C 1
ATOM 1607 O O . PRO B 1 48 ? 17.281 16.156 0.486 1 96.88 48 PRO B O 1
ATOM 1610 N N . ASP B 1 49 ? 16.859 15.25 -1.583 1 96.69 49 ASP B N 1
ATOM 1611 C CA . ASP B 1 49 ? 18.078 14.484 -1.75 1 96.69 49 ASP B CA 1
ATOM 1612 C C . ASP B 1 49 ? 18.125 13.305 -0.787 1 96.69 49 ASP B C 1
ATOM 1614 O O . ASP B 1 49 ? 19.203 12.875 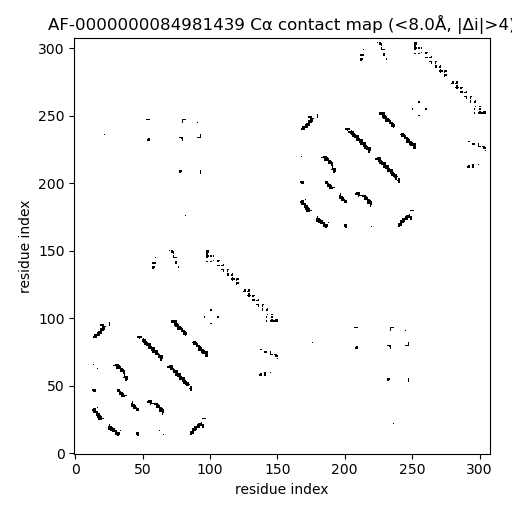-0.37 1 96.69 49 ASP B O 1
ATOM 1618 N N . HIS B 1 50 ? 16.984 13.008 -0.36 1 97.06 50 HIS B N 1
ATOM 1619 C CA . HIS B 1 50 ? 16.875 11.75 0.375 1 97.06 50 HIS B CA 1
ATOM 1620 C C . HIS B 1 50 ? 17.188 10.555 -0.525 1 97.06 50 HIS B C 1
ATOM 1622 O O . HIS B 1 50 ? 16.938 10.609 -1.732 1 97.06 50 HIS B O 1
ATOM 1628 N N . LEU B 1 51 ? 17.625 9.5 0.055 1 95.81 51 LEU B N 1
ATOM 1629 C CA . LEU B 1 51 ? 17.875 8.273 -0.697 1 95.81 51 LEU B CA 1
ATOM 1630 C C . LEU B 1 51 ? 16.578 7.695 -1.244 1 95.81 51 LEU B C 1
ATOM 1632 O O . LEU B 1 51 ? 15.547 7.727 -0.568 1 95.81 51 LEU B O 1
ATOM 1636 N N . PRO B 1 52 ? 16.688 7.191 -2.475 1 96.5 52 PRO B N 1
ATOM 1637 C CA . PRO B 1 52 ? 15.484 6.535 -3.006 1 96.5 52 PRO B CA 1
ATOM 1638 C C . PRO B 1 52 ? 14.906 5.496 -2.049 1 96.5 52 PRO B C 1
ATOM 1640 O O . PRO B 1 52 ? 15.664 4.77 -1.395 1 96.5 52 PRO B O 1
ATOM 1643 N N . ILE B 1 53 ? 13.586 5.48 -2.027 1 95.31 53 ILE B N 1
ATOM 1644 C CA . ILE B 1 53 ? 12.938 4.543 -1.12 1 95.31 53 ILE B CA 1
ATOM 1645 C C . ILE B 1 53 ? 11.57 4.152 -1.675 1 95.31 53 ILE B C 1
ATOM 1647 O O . ILE B 1 53 ? 10.906 4.957 -2.328 1 95.31 53 ILE B O 1
ATOM 1651 N N . VAL B 1 54 ? 11.203 2.947 -1.46 1 93.62 54 VAL B N 1
ATOM 1652 C CA . VAL B 1 54 ? 9.891 2.404 -1.778 1 93.62 54 VAL B CA 1
ATOM 1653 C C . VAL B 1 54 ? 9.312 1.689 -0.557 1 93.62 54 VAL B C 1
ATOM 1655 O O . VAL B 1 54 ? 9.961 0.805 0.011 1 93.62 54 VAL B O 1
ATOM 1658 N N . THR B 1 55 ? 8.109 2.074 -0.124 1 94.94 55 THR B N 1
ATOM 1659 C CA . THR B 1 55 ? 7.562 1.466 1.086 1 94.94 55 THR B CA 1
ATOM 1660 C C . THR B 1 55 ? 6.039 1.513 1.078 1 94.94 55 THR B C 1
ATOM 1662 O O . THR B 1 55 ? 5.438 2.188 0.241 1 94.94 55 THR B O 1
ATOM 1665 N N . VAL B 1 56 ? 5.445 0.731 1.943 1 95.5 56 VAL B N 1
ATOM 1666 C CA . VAL B 1 56 ? 4 0.733 2.135 1 95.5 56 VAL B CA 1
ATOM 1667 C C . VAL B 1 56 ? 3.633 1.66 3.291 1 95.5 56 VAL B C 1
ATOM 1669 O O . VAL B 1 56 ? 4.348 1.727 4.293 1 95.5 56 VAL B O 1
ATOM 1672 N N . LEU B 1 57 ? 2.525 2.289 3.107 1 97.25 57 LEU B N 1
ATOM 1673 C CA . LEU B 1 57 ? 2.055 3.23 4.117 1 97.25 57 LEU B CA 1
ATOM 1674 C C . LEU B 1 57 ? 0.896 2.641 4.914 1 97.25 57 LEU B C 1
ATOM 1676 O O . LEU B 1 57 ? 0.091 1.879 4.375 1 97.25 57 LEU B O 1
ATOM 1680 N N . ASP B 1 58 ? 0.85 3.051 6.176 1 95.88 58 ASP B N 1
ATOM 1681 C CA . ASP B 1 58 ? -0.28 2.723 7.039 1 95.88 58 ASP B CA 1
ATOM 1682 C C . ASP B 1 58 ? -1.328 3.834 7.02 1 95.88 58 ASP B C 1
ATOM 1684 O O . ASP B 1 58 ? -1.124 4.875 6.391 1 95.88 58 ASP B O 1
ATOM 1688 N N . ILE B 1 59 ? -2.498 3.533 7.652 1 97.25 59 ILE B N 1
ATOM 1689 C CA . ILE B 1 59 ? -3.48 4.582 7.902 1 97.25 59 ILE B CA 1
ATOM 1690 C C . ILE B 1 59 ? -2.834 5.719 8.695 1 97.25 59 ILE B C 1
ATOM 1692 O O . ILE B 1 59 ? -2.203 5.48 9.727 1 97.25 59 ILE B O 1
ATOM 1696 N N . GLY B 1 60 ? -2.93 6.934 8.156 1 98.19 60 GLY B N 1
ATOM 1697 C CA . GLY B 1 60 ? -2.32 8.039 8.875 1 98.19 60 GLY B CA 1
ATOM 1698 C C . GLY B 1 60 ? -2.324 9.336 8.094 1 98.19 60 GLY B C 1
ATOM 1699 O O . GLY B 1 60 ? -2.939 9.422 7.027 1 98.19 60 GLY B O 1
ATOM 1700 N N . ALA B 1 61 ? -1.656 10.297 8.68 1 98.44 61 ALA B N 1
ATOM 1701 C CA . ALA B 1 61 ? -1.564 11.617 8.062 1 98.44 61 ALA B CA 1
ATOM 1702 C C . ALA B 1 61 ? -0.33 11.719 7.168 1 98.44 61 ALA B C 1
ATOM 1704 O O . ALA B 1 61 ? 0.731 11.188 7.504 1 98.44 61 ALA B O 1
ATOM 1705 N N . VAL B 1 62 ? -0.489 12.32 6.086 1 98.69 62 VAL B N 1
ATOM 1706 C CA . VAL B 1 62 ? 0.612 12.859 5.289 1 98.69 62 VAL B CA 1
ATOM 1707 C C . VAL B 1 62 ? 0.75 14.359 5.539 1 98.69 62 VAL B C 1
ATOM 1709 O O . VAL B 1 62 ? -0.179 15.125 5.273 1 98.69 62 VAL B O 1
ATOM 1712 N N . ILE B 1 63 ? 1.863 14.719 6.062 1 97.81 63 ILE B N 1
ATOM 1713 C CA . ILE B 1 63 ? 2.094 16.109 6.418 1 97.81 63 ILE B CA 1
ATOM 1714 C C . ILE B 1 63 ? 3.102 16.734 5.453 1 97.81 63 ILE B C 1
ATOM 1716 O O . ILE B 1 63 ? 4.27 16.328 5.426 1 97.81 63 ILE B O 1
ATOM 1720 N N . VAL B 1 64 ? 2.668 17.719 4.684 1 97.19 64 VAL B N 1
ATOM 1721 C CA . VAL B 1 64 ? 3.496 18.312 3.643 1 97.19 64 VAL B CA 1
ATOM 1722 C C . VAL B 1 64 ? 3.82 19.766 4.008 1 97.19 64 VAL B C 1
ATOM 1724 O O . VAL B 1 64 ? 2.918 20.594 4.148 1 97.19 64 VAL B O 1
ATOM 1727 N N . THR B 1 65 ? 5.082 20 4.195 1 94 65 THR B N 1
ATOM 1728 C CA . THR B 1 65 ? 5.531 21.375 4.441 1 94 65 THR B CA 1
ATOM 1729 C C . THR B 1 65 ? 5.863 22.078 3.131 1 94 65 THR B C 1
ATOM 1731 O O . THR B 1 65 ? 6.836 21.719 2.459 1 94 65 THR B O 1
ATOM 1734 N N . ARG B 1 66 ? 5.145 23.094 2.832 1 89 66 ARG B N 1
ATOM 1735 C CA . ARG B 1 66 ? 5.316 23.812 1.574 1 89 66 ARG B CA 1
ATOM 1736 C C . ARG B 1 66 ? 6.414 24.859 1.691 1 89 66 ARG B C 1
ATOM 1738 O O . ARG B 1 66 ? 6.773 25.266 2.797 1 89 66 ARG B O 1
ATOM 1745 N N . LEU B 1 67 ? 6.992 25.312 0.604 1 81.69 67 LEU B N 1
ATOM 1746 C CA . LEU B 1 67 ? 8.078 26.297 0.551 1 81.69 67 LEU B CA 1
ATOM 1747 C C . LEU B 1 67 ? 7.617 27.641 1.082 1 81.69 67 LEU B C 1
ATOM 1749 O O . LEU B 1 67 ? 8.359 28.328 1.798 1 81.69 67 LEU B O 1
ATOM 1753 N N . ASN B 1 68 ? 6.473 28.031 0.75 1 72.81 68 ASN B N 1
ATOM 1754 C CA . ASN B 1 68 ? 6.066 29.406 1.06 1 72.81 68 ASN B CA 1
ATOM 1755 C C . ASN B 1 68 ? 4.98 29.438 2.129 1 72.81 68 ASN B C 1
ATOM 1757 O O . ASN B 1 68 ? 4.238 30.422 2.236 1 72.81 68 ASN B O 1
ATOM 1761 N N . ASP B 1 69 ? 4.879 28.375 2.742 1 66.44 69 ASP B N 1
ATOM 1762 C CA . ASP B 1 69 ? 3.785 28.359 3.707 1 66.44 69 ASP B CA 1
ATOM 1763 C C . ASP B 1 69 ? 4.27 27.891 5.078 1 66.44 69 ASP B C 1
ATOM 1765 O O . ASP B 1 69 ? 5.012 26.922 5.184 1 66.44 69 ASP B O 1
ATOM 1769 N N . ASP B 1 70 ? 3.865 28.719 5.938 1 71.75 70 ASP B N 1
ATOM 1770 C CA . ASP B 1 70 ? 4.266 28.438 7.312 1 71.75 70 ASP B CA 1
ATOM 1771 C C . ASP B 1 70 ? 3.506 27.234 7.863 1 71.75 70 ASP B C 1
ATOM 1773 O O . ASP B 1 70 ? 3.99 26.547 8.773 1 71.75 70 ASP B O 1
ATOM 1777 N N . GLN B 1 71 ? 2.297 27.031 7.285 1 87 71 GLN B N 1
ATOM 1778 C CA . GLN B 1 71 ? 1.543 25.922 7.855 1 87 71 GLN B CA 1
ATOM 1779 C C . GLN B 1 71 ? 1.539 24.719 6.91 1 87 71 GLN B C 1
ATOM 1781 O O . GLN B 1 71 ? 1.27 24.859 5.719 1 87 71 GLN B O 1
ATOM 1786 N N . PRO B 1 72 ? 1.783 23.609 7.418 1 94 72 PRO B N 1
ATOM 1787 C CA . PRO B 1 72 ? 1.812 22.406 6.586 1 94 72 PRO B CA 1
ATOM 1788 C C . PRO B 1 72 ? 0.426 22 6.086 1 94 72 PRO B C 1
ATOM 1790 O O . PRO B 1 72 ? -0.583 22.359 6.699 1 94 72 PRO B O 1
ATOM 1793 N N . ASP B 1 73 ? 0.397 21.375 4.922 1 95.69 73 ASP B N 1
ATOM 1794 C CA . ASP B 1 73 ? -0.806 20.688 4.457 1 95.69 73 ASP B CA 1
ATOM 1795 C C . ASP B 1 73 ? -0.926 19.297 5.078 1 95.69 73 ASP B C 1
ATOM 1797 O O . ASP B 1 73 ? 0.059 18.562 5.156 1 95.69 73 ASP B O 1
ATOM 1801 N N . TYR B 1 74 ? -2.135 18.984 5.535 1 97.81 74 TYR B N 1
ATOM 1802 C CA . TYR B 1 74 ? -2.418 17.672 6.09 1 97.81 74 TYR B CA 1
ATOM 1803 C C . TYR B 1 74 ? -3.367 16.891 5.191 1 97.81 74 TYR B C 1
ATOM 1805 O O . TYR B 1 74 ? -4.387 17.422 4.746 1 97.81 74 TYR B O 1
ATOM 1813 N N . ILE B 1 75 ? -3.033 15.672 4.902 1 98.44 75 ILE B N 1
ATOM 1814 C CA . ILE B 1 75 ? -3.85 14.758 4.113 1 98.44 75 ILE B CA 1
ATOM 1815 C C . ILE B 1 75 ? -4.043 13.445 4.879 1 98.44 75 ILE B C 1
ATOM 1817 O O . ILE B 1 75 ? -3.074 12.859 5.367 1 98.44 75 ILE B O 1
ATOM 1821 N N . ALA B 1 76 ? -5.254 13.016 5.043 1 98.75 76 ALA B N 1
ATOM 1822 C CA . ALA B 1 76 ? -5.523 11.703 5.629 1 98.75 76 ALA B CA 1
ATOM 1823 C C . ALA B 1 76 ? -5.527 10.617 4.562 1 98.75 76 ALA B C 1
ATOM 1825 O O . ALA B 1 76 ? -6.18 10.758 3.525 1 98.75 76 ALA B O 1
ATOM 1826 N N . ILE B 1 77 ? -4.746 9.484 4.82 1 98.69 77 ILE B N 1
ATOM 1827 C CA . ILE B 1 77 ? -4.758 8.367 3.879 1 98.69 77 ILE B CA 1
ATOM 1828 C C . ILE B 1 77 ? -5.09 7.07 4.617 1 98.69 77 ILE B C 1
ATOM 1830 O O . ILE B 1 77 ? -4.914 6.98 5.832 1 98.69 77 ILE B O 1
ATOM 1834 N N . ASN B 1 78 ? -5.668 6.082 3.889 1 97.31 78 ASN B N 1
ATOM 1835 C CA . ASN B 1 78 ? -5.977 4.758 4.422 1 97.31 78 ASN B CA 1
ATOM 1836 C C . ASN B 1 78 ? -4.961 3.719 3.961 1 97.31 78 ASN B C 1
ATOM 1838 O O . ASN B 1 78 ? -5.336 2.621 3.543 1 97.31 78 ASN B O 1
ATOM 1842 N N . GLY B 1 79 ? -3.646 4.121 3.969 1 96.69 79 GLY B N 1
ATOM 1843 C CA . GLY B 1 79 ? -2.605 3.246 3.455 1 96.69 79 GLY B CA 1
ATOM 1844 C C . GLY B 1 79 ? -2.291 3.488 1.991 1 96.69 79 GLY B C 1
ATOM 1845 O O . GLY B 1 79 ? -2.871 4.379 1.365 1 96.69 79 GLY B O 1
ATOM 1846 N N . GLY B 1 80 ? -1.265 2.711 1.523 1 97.38 80 GLY B N 1
ATOM 1847 C CA . GLY B 1 80 ? -0.871 2.875 0.134 1 97.38 80 GLY B CA 1
ATOM 1848 C C . GLY B 1 80 ? 0.585 2.531 -0.118 1 97.38 80 GLY B C 1
ATOM 1849 O O . GLY B 1 80 ? 1.243 1.931 0.734 1 97.38 80 GLY B O 1
ATOM 1850 N N . ALA B 1 81 ? 1.007 2.895 -1.346 1 97.31 81 ALA B N 1
ATOM 1851 C CA . ALA B 1 81 ? 2.385 2.688 -1.782 1 97.31 81 ALA B CA 1
ATOM 1852 C C . ALA B 1 81 ? 3.098 4.02 -1.995 1 97.31 81 ALA B C 1
ATOM 1854 O O . ALA B 1 81 ? 2.545 4.938 -2.607 1 97.31 81 ALA B O 1
ATOM 1855 N N . LEU B 1 82 ? 4.301 4.066 -1.449 1 98.12 82 LEU B N 1
ATOM 1856 C CA . LEU B 1 82 ? 5.098 5.277 -1.594 1 98.12 82 LEU B CA 1
ATOM 1857 C C . LEU B 1 82 ? 6.402 4.988 -2.326 1 98.12 82 LEU B C 1
ATOM 1859 O O . LEU B 1 82 ? 7.094 4.016 -2.012 1 98.12 82 LEU B O 1
ATOM 1863 N N . THR B 1 83 ? 6.672 5.84 -3.289 1 97.31 83 THR B N 1
ATOM 1864 C CA . THR B 1 83 ? 7.961 5.824 -3.977 1 97.31 83 THR B CA 1
ATOM 1865 C C . THR B 1 83 ? 8.602 7.207 -3.947 1 97.31 83 THR B C 1
ATOM 1867 O O . THR B 1 83 ? 7.934 8.219 -4.168 1 97.31 83 THR B O 1
ATOM 1870 N N . PHE B 1 84 ? 9.898 7.215 -3.617 1 98.38 84 PHE B N 1
ATOM 1871 C CA . PHE B 1 84 ? 10.68 8.445 -3.668 1 98.38 84 PHE B CA 1
ATOM 1872 C C . PHE B 1 84 ? 11.961 8.234 -4.465 1 98.38 84 PHE B C 1
ATOM 1874 O O . PHE B 1 84 ? 12.734 7.32 -4.176 1 98.38 84 PHE B O 1
ATOM 1881 N N . GLN B 1 85 ? 12.07 9.039 -5.426 1 97.06 85 GLN B N 1
ATOM 1882 C CA . GLN B 1 85 ? 13.281 9.062 -6.238 1 97.06 85 GLN B CA 1
ATOM 1883 C C . GLN B 1 85 ? 13.422 10.391 -6.98 1 97.06 85 GLN B C 1
ATOM 1885 O O . GLN B 1 85 ? 12.43 10.969 -7.414 1 97.06 85 GLN B O 1
ATOM 1890 N N . ASN B 1 86 ? 14.672 10.906 -7.129 1 97.12 86 ASN B N 1
ATOM 1891 C CA . ASN B 1 86 ? 14.953 12.109 -7.898 1 97.12 86 ASN B CA 1
ATOM 1892 C C . ASN B 1 86 ? 14.109 13.289 -7.418 1 97.12 86 ASN B C 1
ATOM 1894 O O . ASN B 1 86 ? 13.516 14.008 -8.227 1 97.12 86 ASN B O 1
ATOM 1898 N N . ASN B 1 87 ? 13.914 13.359 -6.133 1 98.06 87 ASN B N 1
ATOM 1899 C CA . ASN B 1 87 ? 13.219 14.453 -5.465 1 98.06 87 ASN B CA 1
ATOM 1900 C C . ASN B 1 87 ? 11.742 14.492 -5.844 1 98.06 87 ASN B C 1
ATOM 1902 O O . ASN B 1 87 ? 11.133 15.555 -5.859 1 98.06 87 ASN B O 1
ATOM 1906 N N . THR B 1 88 ? 11.258 13.328 -6.238 1 98.31 88 THR B N 1
ATOM 1907 C CA . THR B 1 88 ? 9.828 13.172 -6.484 1 98.31 88 THR B CA 1
ATOM 1908 C C . THR B 1 88 ? 9.234 12.125 -5.551 1 98.31 88 THR B C 1
ATOM 1910 O O . THR B 1 88 ? 9.703 10.984 -5.512 1 98.31 88 THR B O 1
ATOM 1913 N N . LEU B 1 89 ? 8.273 12.516 -4.805 1 98.56 89 LEU B N 1
ATOM 1914 C CA . LEU B 1 89 ? 7.543 11.641 -3.895 1 98.56 89 LEU B CA 1
ATOM 1915 C C . LEU B 1 89 ? 6.156 11.32 -4.445 1 98.56 89 LEU B C 1
ATOM 1917 O O . LEU B 1 89 ? 5.316 12.219 -4.578 1 98.56 89 LEU B O 1
ATOM 1921 N N . ASP B 1 90 ? 5.938 10.039 -4.719 1 98.25 90 ASP B N 1
ATOM 1922 C CA . ASP B 1 90 ? 4.656 9.578 -5.238 1 98.25 90 ASP B CA 1
ATOM 1923 C C . ASP B 1 90 ? 3.971 8.641 -4.25 1 98.25 90 ASP B C 1
ATOM 1925 O O . ASP B 1 90 ? 4.559 7.641 -3.828 1 98.25 90 ASP B O 1
ATOM 1929 N N . ILE B 1 91 ? 2.744 8.977 -3.91 1 98.56 91 ILE B N 1
ATOM 1930 C CA . ILE B 1 91 ? 1.93 8.117 -3.057 1 98.56 91 ILE B CA 1
ATOM 1931 C C . ILE B 1 91 ? 0.686 7.664 -3.818 1 98.56 91 ILE B C 1
ATOM 1933 O O . ILE B 1 91 ? -0.101 8.492 -4.285 1 98.56 91 ILE B O 1
ATOM 1937 N N . ALA B 1 92 ? 0.547 6.445 -4.023 1 97.62 92 ALA B N 1
ATOM 1938 C CA . ALA B 1 92 ? -0.713 5.84 -4.445 1 97.62 92 ALA B CA 1
ATOM 1939 C C . ALA B 1 92 ? -1.495 5.309 -3.25 1 97.62 92 ALA B C 1
ATOM 1941 O O . ALA B 1 92 ? -1.176 4.242 -2.717 1 97.62 92 ALA B O 1
ATOM 1942 N N . ALA B 1 93 ? -2.52 5.992 -2.896 1 98.12 93 ALA B N 1
ATOM 1943 C CA . ALA B 1 93 ? -3.262 5.672 -1.682 1 98.12 93 ALA B CA 1
ATOM 1944 C C . ALA B 1 93 ? -4.562 4.945 -2.012 1 98.12 93 ALA B C 1
ATOM 1946 O O . ALA B 1 93 ? -5.16 5.176 -3.066 1 98.12 93 ALA B O 1
ATOM 1947 N N . THR B 1 94 ? -5.043 4.148 -1.103 1 97.25 94 THR B N 1
ATOM 1948 C CA . THR B 1 94 ? -6.34 3.494 -1.244 1 97.25 94 THR B CA 1
ATOM 1949 C C . THR B 1 94 ? -7.473 4.492 -1.021 1 97.25 94 THR B C 1
ATOM 1951 O O . THR B 1 94 ? -8.594 4.273 -1.479 1 97.25 94 THR B O 1
ATOM 1954 N N . TYR B 1 95 ? -7.184 5.473 -0.213 1 97.56 95 TYR B N 1
ATOM 1955 C CA . TYR B 1 95 ? -8.039 6.625 0.048 1 97.56 95 TYR B CA 1
ATOM 1956 C C . TYR B 1 95 ? -7.219 7.828 0.495 1 97.56 95 TYR B C 1
ATOM 1958 O O . TYR B 1 95 ? -6.223 7.676 1.21 1 97.56 95 TYR B O 1
ATOM 1966 N N . ALA B 1 96 ? -7.707 8.938 0.099 1 98.75 96 ALA B N 1
ATOM 1967 C CA . ALA B 1 96 ? -7.02 10.164 0.519 1 98.75 96 ALA B CA 1
ATOM 1968 C C . ALA B 1 96 ? -7.977 11.352 0.526 1 98.75 96 ALA B C 1
ATOM 1970 O O . ALA B 1 96 ? -8.805 11.492 -0.375 1 98.75 96 ALA B O 1
ATOM 1971 N N . ILE B 1 97 ? -7.793 12.195 1.564 1 98.5 97 ILE B N 1
ATOM 1972 C CA . ILE B 1 97 ? -8.609 13.406 1.647 1 98.5 97 ILE B CA 1
ATOM 1973 C C . ILE B 1 97 ? -7.828 14.508 2.35 1 98.5 97 ILE B C 1
ATOM 1975 O O . ILE B 1 97 ? -7.199 14.273 3.385 1 98.5 97 ILE B O 1
ATOM 1979 N N . ARG B 1 98 ? -7.809 15.656 1.715 1 97.94 98 ARG B N 1
ATOM 1980 C CA . ARG B 1 98 ? -7.152 16.797 2.334 1 97.94 98 ARG B CA 1
ATOM 1981 C C . ARG B 1 98 ? -7.934 17.297 3.549 1 97.94 98 ARG B C 1
ATOM 1983 O O . ARG B 1 98 ? -9.164 17.266 3.555 1 97.94 98 ARG B O 1
ATOM 1990 N N . ALA B 1 99 ? -7.207 17.891 4.457 1 97.81 99 ALA B N 1
ATOM 1991 C CA . ALA B 1 99 ? -7.82 18.391 5.688 1 97.81 99 ALA B CA 1
ATOM 1992 C C . ALA B 1 99 ? -8.969 19.344 5.379 1 97.81 99 ALA B C 1
ATOM 1994 O O . ALA B 1 99 ? -10.047 19.234 5.98 1 97.81 99 ALA B O 1
ATOM 1995 N N . ARG B 1 100 ? -8.82 20.188 4.43 1 95.25 100 ARG B N 1
ATOM 1996 C CA . ARG B 1 100 ? -9.781 21.25 4.109 1 95.25 100 ARG B CA 1
ATOM 1997 C C . ARG B 1 100 ? -11.07 20.656 3.537 1 95.25 100 ARG B C 1
ATOM 1999 O O . ARG B 1 100 ? -12.102 21.344 3.504 1 95.25 100 ARG B O 1
ATOM 2006 N N . ASN B 1 101 ? -11.047 19.484 3.098 1 97.25 101 ASN B N 1
ATOM 2007 C CA . ASN B 1 101 ? -12.188 18.875 2.43 1 97.25 101 ASN B CA 1
ATOM 2008 C C . ASN B 1 101 ? -12.914 17.891 3.346 1 97.25 101 ASN B C 1
ATOM 2010 O O . ASN B 1 101 ? -13.883 17.25 2.936 1 97.25 101 ASN B O 1
ATOM 2014 N N . ILE B 1 102 ? -12.531 17.781 4.594 1 97.94 102 ILE B N 1
ATOM 2015 C CA . ILE B 1 102 ? -13.125 16.812 5.508 1 97.94 102 ILE B CA 1
ATOM 2016 C C . ILE B 1 102 ? -14.383 17.391 6.145 1 97.94 102 ILE B C 1
ATOM 2018 O O . ILE B 1 102 ? -14.367 18.516 6.641 1 97.94 102 ILE B O 1
ATOM 2022 N N . ASP B 1 103 ? -15.383 16.609 6.07 1 97.56 103 ASP B N 1
ATOM 2023 C CA . ASP B 1 103 ? -16.609 16.906 6.797 1 97.56 103 ASP B CA 1
ATOM 2024 C C . ASP B 1 103 ? -16.547 16.359 8.227 1 97.56 103 ASP B C 1
ATOM 2026 O O . ASP B 1 103 ? -16.828 15.188 8.469 1 97.56 103 ASP B O 1
ATOM 2030 N N . GLU B 1 104 ? -16.359 17.234 9.125 1 96.56 104 GLU B N 1
ATOM 2031 C CA . GLU B 1 104 ? -16.109 16.828 10.5 1 96.56 104 GLU B CA 1
ATOM 2032 C C . GLU B 1 104 ? -17.328 16.141 11.109 1 96.56 104 GLU B C 1
ATOM 2034 O O . GLU B 1 104 ? -17.203 15.164 11.844 1 96.56 104 GLU B O 1
ATOM 2039 N N . ALA B 1 105 ? -18.484 16.656 10.852 1 97.5 105 ALA B N 1
ATOM 2040 C CA . ALA B 1 105 ? -19.703 16.062 11.391 1 97.5 105 ALA B CA 1
ATOM 2041 C C . ALA B 1 105 ? -19.891 14.633 10.883 1 97.5 105 ALA B C 1
ATOM 2043 O O . ALA B 1 105 ? -20.203 13.734 11.664 1 97.5 105 ALA B O 1
ATOM 2044 N N . HIS B 1 106 ? -19.625 14.508 9.672 1 97.81 106 HIS B N 1
ATOM 2045 C CA . HIS B 1 106 ? -19.766 13.188 9.07 1 97.81 106 HIS B CA 1
ATOM 2046 C C . HIS B 1 106 ? -18.766 12.195 9.656 1 97.81 106 HIS B C 1
ATOM 2048 O O . HIS B 1 106 ? -19.125 11.062 9.961 1 97.81 106 HIS B O 1
ATOM 2054 N N . VAL B 1 107 ? -17.562 12.602 9.789 1 98.19 107 VAL B N 1
ATOM 2055 C CA . VAL B 1 107 ? -16.5 11.695 10.242 1 98.19 107 VAL B CA 1
ATOM 2056 C C . VAL B 1 107 ? -16.75 11.312 11.703 1 98.19 107 VAL B C 1
ATOM 2058 O O . VAL B 1 107 ? -16.469 10.18 12.109 1 98.19 107 VAL B O 1
ATOM 2061 N N . LYS B 1 108 ? -17.281 12.203 12.453 1 97.94 108 LYS B N 1
ATOM 2062 C CA . LYS B 1 108 ? -17.625 11.883 13.836 1 97.94 108 LYS B CA 1
ATOM 2063 C C . LYS B 1 108 ? -18.703 10.797 13.898 1 97.94 108 LYS B C 1
ATOM 2065 O O . LYS B 1 108 ? -18.641 9.906 14.75 1 97.94 108 LYS B O 1
ATOM 2070 N N . LEU B 1 109 ? -19.609 10.914 13.008 1 98.19 109 LEU B N 1
ATOM 2071 C CA . LEU B 1 109 ? -20.625 9.875 12.914 1 98.19 109 LEU B CA 1
ATOM 2072 C C . LEU B 1 109 ? -20.016 8.531 12.547 1 98.19 109 LEU B C 1
ATOM 2074 O O . LEU B 1 109 ? -20.375 7.504 13.117 1 98.19 109 LEU B O 1
ATOM 2078 N N . MET B 1 110 ? -19.078 8.617 11.672 1 98 110 MET B N 1
ATOM 2079 C CA . MET B 1 110 ? -18.375 7.402 11.266 1 98 110 MET B CA 1
ATOM 2080 C C . MET B 1 110 ? -17.656 6.777 12.453 1 98 110 MET B C 1
ATOM 2082 O O . MET B 1 110 ? -17.656 5.555 12.617 1 98 110 MET B O 1
ATOM 2086 N N . LYS B 1 111 ? -17.031 7.598 13.195 1 98.5 111 LYS B N 1
ATOM 2087 C CA . LYS B 1 111 ? -16.312 7.121 14.375 1 98.5 111 LYS B CA 1
ATOM 2088 C C . LYS B 1 111 ? -17.266 6.414 15.344 1 98.5 111 LYS B C 1
ATOM 2090 O O . LYS B 1 111 ? -16.969 5.309 15.805 1 98.5 111 LYS B O 1
ATOM 2095 N N . ASN B 1 112 ? -18.391 7.023 15.562 1 98.56 112 ASN B N 1
ATOM 2096 C CA . ASN B 1 112 ? -19.359 6.461 16.5 1 98.56 112 ASN B CA 1
ATOM 2097 C C . ASN B 1 112 ? -19.906 5.121 15.992 1 98.56 112 ASN B C 1
ATOM 2099 O O . ASN B 1 112 ? -20.047 4.176 16.766 1 98.56 112 ASN B O 1
ATOM 2103 N N . GLN B 1 113 ? -20.188 5.078 14.773 1 98.31 113 GLN B N 1
ATOM 2104 C CA . GLN B 1 113 ? -20.672 3.842 14.18 1 98.31 113 GLN B CA 1
ATOM 2105 C C . GLN B 1 113 ? -19.641 2.725 14.289 1 98.31 113 GLN B C 1
ATOM 2107 O O . GLN B 1 113 ? -19.984 1.587 14.625 1 98.31 113 GLN B O 1
ATOM 2112 N N . ALA B 1 114 ? -18.406 3.068 14.047 1 98.12 114 ALA B N 1
ATOM 2113 C CA . ALA B 1 114 ? -17.344 2.08 14.109 1 98.12 114 ALA B CA 1
ATOM 2114 C C . ALA B 1 114 ? -17.156 1.561 15.531 1 98.12 114 ALA B C 1
ATOM 2116 O O . ALA B 1 114 ? -16.922 0.368 15.742 1 98.12 114 ALA B O 1
ATOM 2117 N N . GLU B 1 115 ? -17.281 2.451 16.422 1 98.25 115 GLU B N 1
ATOM 2118 C CA . GLU B 1 115 ? -17.188 2.064 17.812 1 98.25 115 GLU B CA 1
ATOM 2119 C C . GLU B 1 115 ? -18.328 1.124 18.219 1 98.25 115 GLU B C 1
ATOM 2121 O O . GLU B 1 115 ? -18.094 0.128 18.906 1 98.25 115 GLU B O 1
ATOM 2126 N N . ALA B 1 116 ? -19.516 1.444 17.766 1 98.12 116 ALA B N 1
ATOM 2127 C CA . ALA B 1 116 ? -20.672 0.59 18.031 1 98.12 116 ALA B CA 1
ATOM 2128 C C . ALA B 1 116 ? -20.484 -0.789 17.406 1 98.12 116 ALA B C 1
ATOM 2130 O O . ALA B 1 116 ? -20.75 -1.81 18.047 1 98.12 116 ALA B O 1
ATOM 2131 N N . ASP B 1 117 ? -20 -0.801 16.219 1 97.56 117 ASP B N 1
ATOM 2132 C CA . ASP B 1 117 ? -19.75 -2.055 15.516 1 97.56 117 ASP B CA 1
ATOM 2133 C C . ASP B 1 117 ? -18.703 -2.902 16.25 1 97.56 117 ASP B C 1
ATOM 2135 O O . ASP B 1 117 ? -18.844 -4.129 16.312 1 97.56 117 ASP B O 1
ATOM 2139 N N . MET B 1 118 ? -17.719 -2.227 16.703 1 96.88 118 MET B N 1
ATOM 2140 C CA . MET B 1 118 ? -16.656 -2.918 17.406 1 96.88 118 MET B CA 1
ATOM 2141 C C . MET B 1 118 ? -17.188 -3.572 18.688 1 96.88 118 MET B C 1
ATOM 2143 O O . MET B 1 118 ? -16.859 -4.723 18.969 1 96.88 118 MET B O 1
ATOM 2147 N N . GLN B 1 119 ? -17.984 -2.887 19.375 1 97 119 GLN B N 1
ATOM 2148 C CA . GLN B 1 119 ? -18.578 -3.408 20.609 1 97 119 GLN B CA 1
ATOM 2149 C C . GLN B 1 119 ? -19.5 -4.59 20.328 1 97 119 GLN B C 1
ATOM 2151 O O . GLN B 1 119 ? -19.469 -5.59 21.047 1 97 119 GLN B O 1
ATOM 2156 N N . GLU B 1 120 ? -20.25 -4.398 19.312 1 97.44 120 GLU B N 1
ATOM 2157 C CA . GLU B 1 120 ? -21.125 -5.484 18.922 1 97.44 120 GLU B CA 1
ATOM 2158 C C . GLU B 1 120 ? -20.344 -6.738 18.547 1 97.44 120 GLU B C 1
ATOM 2160 O O . GLU B 1 120 ? -20.703 -7.848 18.938 1 97.44 120 GLU B O 1
ATOM 2165 N N . ALA B 1 121 ? -19.328 -6.543 17.812 1 96.75 121 ALA B N 1
ATOM 2166 C CA . ALA B 1 121 ? -18.484 -7.668 17.406 1 96.75 121 ALA B CA 1
ATOM 2167 C C . ALA B 1 121 ? -17.859 -8.352 18.609 1 96.75 121 ALA B C 1
ATOM 2169 O O . ALA B 1 121 ? -17.734 -9.578 18.656 1 96.75 121 ALA B O 1
ATOM 2170 N N . LEU B 1 122 ? -17.438 -7.539 19.531 1 94.69 122 LEU B N 1
ATOM 2171 C CA . LEU B 1 122 ? -16.828 -8.055 20.766 1 94.69 122 LEU B CA 1
ATOM 2172 C C . LEU B 1 122 ? -17.844 -8.875 21.562 1 94.69 122 LEU B C 1
ATOM 2174 O O . LEU B 1 122 ? -17.516 -9.953 22.047 1 94.69 122 LEU B O 1
ATOM 2178 N N . SER B 1 123 ? -19.047 -8.438 21.578 1 96.06 123 SER B N 1
ATOM 2179 C CA . SER B 1 123 ? -20.094 -9.102 22.359 1 96.06 123 SER B CA 1
ATOM 2180 C C . SER B 1 123 ? -20.484 -10.438 21.719 1 96.06 123 SER B C 1
ATOM 2182 O O . SER B 1 123 ? -20.875 -11.375 22.422 1 96.06 123 SER B O 1
ATOM 2184 N N . LYS B 1 124 ? -20.281 -10.578 20.438 1 96.69 124 LYS B N 1
ATOM 2185 C CA . LYS B 1 124 ? -20.688 -11.781 19.719 1 96.69 124 LYS B CA 1
ATOM 2186 C C . LYS B 1 124 ? -19.484 -12.664 19.406 1 96.69 124 LYS B C 1
ATOM 2188 O O . LYS B 1 124 ? -19.594 -13.656 18.688 1 96.69 124 LYS B O 1
ATOM 2193 N N . ASP B 1 125 ? -18.328 -12.258 19.844 1 95.06 125 ASP B N 1
ATOM 2194 C CA . ASP B 1 125 ? -17.078 -12.984 19.703 1 95.06 125 ASP B CA 1
ATOM 2195 C C . ASP B 1 125 ? -16.75 -13.219 18.219 1 95.06 125 ASP B C 1
ATOM 2197 O O . ASP B 1 125 ? -16.422 -14.344 17.828 1 95.06 125 ASP B O 1
ATOM 2201 N N . LYS B 1 126 ? -17.078 -12.32 17.469 1 95.5 126 LYS B N 1
ATOM 2202 C CA . LYS B 1 126 ? -16.75 -12.352 16.047 1 95.5 126 LYS B CA 1
ATOM 2203 C C . LYS B 1 126 ? -15.438 -11.625 15.781 1 95.5 126 LYS B C 1
ATOM 2205 O O . LYS B 1 126 ? -15.422 -10.406 15.602 1 95.5 126 LYS B O 1
ATOM 2210 N N . ARG B 1 127 ? -14.414 -12.352 15.609 1 91.94 127 ARG B N 1
ATOM 2211 C CA . ARG B 1 127 ? -13.07 -11.789 15.523 1 91.94 127 ARG B CA 1
ATOM 2212 C C . ARG B 1 127 ? -12.883 -11.008 14.234 1 91.94 127 ARG B C 1
ATOM 2214 O O . ARG B 1 127 ? -12.32 -9.914 14.234 1 91.94 127 ARG B O 1
ATOM 2221 N N . SER B 1 128 ? -13.328 -11.547 13.219 1 89.56 128 SER B N 1
ATOM 2222 C CA . SER B 1 128 ? -13.156 -10.898 11.922 1 89.56 128 SER B CA 1
ATOM 2223 C C . SER B 1 128 ? -13.914 -9.57 11.867 1 89.56 128 SER B C 1
ATOM 2225 O O . SER B 1 128 ? -13.383 -8.578 11.359 1 89.56 128 SER B O 1
ATOM 2227 N N . ALA B 1 129 ? -15.07 -9.562 12.391 1 92.19 129 ALA B N 1
ATOM 2228 C CA . ALA B 1 129 ? -15.875 -8.344 12.414 1 92.19 129 ALA B CA 1
ATOM 2229 C C . ALA B 1 129 ? -15.242 -7.277 13.305 1 92.19 129 ALA B C 1
ATOM 2231 O O . ALA B 1 129 ? -15.297 -6.086 13 1 92.19 129 ALA B O 1
ATOM 2232 N N . TYR B 1 130 ? -14.664 -7.703 14.391 1 95.75 130 TYR B N 1
ATOM 2233 C CA . TYR B 1 130 ? -13.984 -6.785 15.305 1 95.75 130 TYR B CA 1
ATOM 2234 C C . TYR B 1 130 ? -12.812 -6.098 14.609 1 95.75 130 TYR B C 1
ATOM 2236 O O . TYR B 1 130 ? -12.664 -4.879 14.695 1 95.75 130 TYR B O 1
ATOM 2244 N N . ARG B 1 131 ? -12.086 -6.875 13.875 1 91.69 131 ARG B N 1
ATOM 2245 C CA . ARG B 1 131 ? -10.922 -6.324 13.188 1 91.69 131 ARG B CA 1
ATOM 2246 C C . ARG B 1 131 ? -11.344 -5.324 12.117 1 91.69 131 ARG B C 1
ATOM 2248 O O . ARG B 1 131 ? -10.719 -4.266 11.969 1 91.69 131 ARG B O 1
ATOM 2255 N N . ARG B 1 132 ? -12.367 -5.613 11.453 1 91.06 132 ARG B N 1
ATOM 2256 C CA . ARG B 1 132 ? -12.852 -4.711 10.414 1 91.06 132 ARG B CA 1
ATOM 2257 C C . ARG B 1 132 ? -13.336 -3.396 11.023 1 91.06 132 ARG B C 1
ATOM 2259 O O . ARG B 1 132 ? -13.031 -2.32 10.5 1 91.06 132 ARG B O 1
ATOM 2266 N N . ALA B 1 133 ? -14 -3.482 12.117 1 95.69 133 ALA B N 1
ATOM 2267 C CA . ALA B 1 133 ? -14.492 -2.285 12.797 1 95.69 133 ALA B CA 1
ATOM 2268 C C . ALA B 1 133 ? -13.344 -1.442 13.328 1 95.69 133 ALA B C 1
ATOM 2270 O O . ALA B 1 133 ? -13.406 -0.211 13.328 1 95.69 133 ALA B O 1
ATOM 2271 N N . GLN B 1 134 ? -12.383 -2.119 13.781 1 95.94 134 GLN B N 1
ATOM 2272 C CA . GLN B 1 134 ? -11.203 -1.427 14.297 1 95.94 134 GLN B CA 1
ATOM 2273 C C . GLN B 1 134 ? -10.523 -0.617 13.203 1 95.94 134 GLN B C 1
ATOM 2275 O O . GLN B 1 134 ? -10.086 0.511 13.438 1 95.94 134 GLN B O 1
ATOM 2280 N N . VAL B 1 135 ? -10.422 -1.189 12.086 1 94.38 135 VAL B N 1
ATOM 2281 C CA . VAL B 1 135 ? -9.82 -0.488 10.961 1 94.38 135 VAL B CA 1
ATOM 2282 C C . VAL B 1 135 ? -10.648 0.749 10.617 1 94.38 135 VAL B C 1
ATOM 2284 O O . VAL B 1 135 ? -10.094 1.833 10.414 1 94.38 135 VAL B O 1
ATOM 2287 N N . ARG B 1 136 ? -11.945 0.586 10.586 1 96.19 136 ARG B N 1
ATOM 2288 C CA . ARG B 1 136 ? -12.836 1.71 10.305 1 96.19 136 ARG B CA 1
ATOM 2289 C C . ARG B 1 136 ? -12.68 2.809 11.352 1 96.19 136 ARG B C 1
ATOM 2291 O O . ARG B 1 136 ? -12.688 3.994 11.023 1 96.19 136 ARG B O 1
ATOM 2298 N N . LEU B 1 137 ? -12.539 2.369 12.516 1 97.81 137 LEU B N 1
ATOM 2299 C CA . LEU B 1 137 ? -12.352 3.322 13.602 1 97.81 137 LEU B CA 1
ATOM 2300 C C . LEU B 1 137 ? -11.047 4.098 13.422 1 97.81 137 LEU B C 1
ATOM 2302 O O . LEU B 1 137 ? -11.023 5.324 13.555 1 97.81 137 LEU B O 1
ATOM 2306 N N . ASN B 1 138 ? -10.023 3.377 13.109 1 97.56 138 ASN B N 1
ATOM 2307 C CA . ASN B 1 138 ? -8.734 4.023 12.898 1 97.56 138 ASN B CA 1
ATOM 2308 C C . ASN B 1 138 ? -8.789 5.035 11.758 1 97.56 138 ASN B C 1
ATOM 2310 O O . ASN B 1 138 ? -8.195 6.109 11.852 1 97.56 138 ASN B O 1
ATOM 2314 N N . ARG B 1 139 ? -9.477 4.676 10.758 1 97.62 139 ARG B N 1
ATOM 2315 C CA . ARG B 1 139 ? -9.648 5.578 9.625 1 97.62 139 ARG B CA 1
ATOM 2316 C C . ARG B 1 139 ? -10.367 6.859 10.047 1 97.62 139 ARG B C 1
ATOM 2318 O O . ARG B 1 139 ? -9.938 7.961 9.703 1 97.62 139 ARG B O 1
ATOM 2325 N N . ALA B 1 140 ? -11.422 6.691 10.781 1 98.44 140 ALA B N 1
ATOM 2326 C CA . ALA B 1 140 ? -12.188 7.844 11.242 1 98.44 140 ALA B CA 1
ATOM 2327 C C . ALA B 1 140 ? -11.359 8.727 12.172 1 98.44 140 ALA B C 1
ATOM 2329 O O . ALA B 1 140 ? -11.359 9.953 12.031 1 98.44 140 ALA B O 1
ATOM 2330 N N . ILE B 1 141 ? -10.703 8.141 13.023 1 98.31 141 ILE B N 1
ATOM 2331 C CA . ILE B 1 141 ? -9.867 8.867 13.977 1 98.31 141 ILE B CA 1
ATOM 2332 C C . ILE B 1 141 ? -8.797 9.656 13.234 1 98.31 141 ILE B C 1
ATOM 2334 O O . ILE B 1 141 ? -8.531 10.82 13.555 1 98.31 141 ILE B O 1
ATOM 2338 N N . ASN B 1 142 ? -8.219 9 12.305 1 98.56 142 ASN B N 1
ATOM 2339 C CA . ASN B 1 142 ? -7.207 9.688 11.5 1 98.56 142 ASN B CA 1
ATOM 2340 C C . ASN B 1 142 ? -7.777 10.922 10.82 1 98.56 142 ASN B C 1
ATOM 2342 O O . ASN B 1 142 ? -7.145 11.984 10.812 1 98.56 142 ASN B O 1
ATOM 2346 N N . GLN B 1 143 ? -8.93 10.773 10.234 1 98.38 143 GLN B N 1
ATOM 2347 C CA . GLN B 1 143 ? -9.547 11.906 9.562 1 98.38 143 GLN B CA 1
ATOM 2348 C C . GLN B 1 143 ? -9.875 13.023 10.555 1 98.38 143 GLN B C 1
ATOM 2350 O O . GLN B 1 143 ? -9.688 14.203 10.25 1 98.38 143 GLN B O 1
ATOM 2355 N N . ILE B 1 144 ? -10.312 12.688 11.672 1 98.06 144 ILE B N 1
ATOM 2356 C CA . ILE B 1 144 ? -10.602 13.664 12.711 1 98.06 144 ILE B CA 1
ATOM 2357 C C . ILE B 1 144 ? -9.32 14.406 13.102 1 98.06 144 ILE B C 1
ATOM 2359 O O . ILE B 1 144 ? -9.305 15.633 13.164 1 98.06 144 ILE B O 1
ATOM 2363 N N . ASN B 1 145 ? -8.312 13.711 13.328 1 97.88 145 ASN B N 1
ATOM 2364 C CA . ASN B 1 145 ? -7.039 14.305 13.703 1 97.88 145 ASN B CA 1
ATOM 2365 C C . ASN B 1 145 ? -6.516 15.25 12.617 1 97.88 145 ASN B C 1
ATOM 2367 O O . ASN B 1 145 ? -6.027 16.344 12.922 1 97.88 145 ASN B O 1
ATOM 2371 N N . VAL B 1 146 ? -6.59 14.773 11.438 1 97.88 146 VAL B N 1
ATOM 2372 C CA . VAL B 1 146 ? -6.121 15.562 10.305 1 97.88 146 VAL B CA 1
ATOM 2373 C C . VAL B 1 146 ? -6.969 16.828 10.172 1 97.88 146 VAL B C 1
ATOM 2375 O O . VAL B 1 146 ? -6.441 17.922 9.93 1 97.88 146 VAL B O 1
ATOM 2378 N N . SER B 1 147 ? -8.258 16.672 10.336 1 96.75 147 SER B N 1
ATOM 2379 C CA . SER B 1 147 ? -9.172 17.797 10.18 1 96.75 147 SER B CA 1
ATOM 2380 C C . SER B 1 147 ? -8.867 18.891 11.203 1 96.75 147 SER B C 1
ATOM 2382 O O . SER B 1 147 ? -9.141 20.078 10.953 1 96.75 147 SER B O 1
ATOM 2384 N N . ALA B 1 148 ? -8.305 18.547 12.297 1 94.5 148 ALA B N 1
ATOM 2385 C CA . ALA B 1 148 ? -7.957 19.5 13.344 1 94.5 148 ALA B CA 1
ATOM 2386 C C . ALA B 1 148 ? -6.84 20.438 12.883 1 94.5 148 ALA B C 1
ATOM 2388 O O . ALA B 1 148 ? -6.594 21.469 13.508 1 94.5 148 ALA B O 1
ATOM 2389 N N . HIS B 1 149 ? -6.18 20.047 11.82 1 91.56 149 HIS B N 1
ATOM 2390 C CA . HIS B 1 149 ? -5.062 20.844 11.312 1 91.56 149 HIS B CA 1
ATOM 2391 C C . HIS B 1 149 ? -5.445 21.578 10.031 1 91.56 149 HIS B C 1
ATOM 2393 O O . HIS B 1 149 ? -4.574 21.938 9.242 1 91.56 149 HIS B O 1
ATOM 2399 N N . ARG B 1 150 ? -6.707 21.625 9.82 1 83.38 150 ARG B N 1
ATOM 2400 C CA . ARG B 1 150 ? -7.172 22.359 8.648 1 83.38 150 ARG B CA 1
ATOM 2401 C C . ARG B 1 150 ? -6.711 23.812 8.695 1 83.38 150 ARG B C 1
ATOM 2403 O O . ARG B 1 150 ? -6.684 24.422 9.766 1 83.38 150 ARG B O 1
ATOM 2410 N N . LYS B 1 151 ? -6.082 24.188 7.633 1 68.69 151 LYS B N 1
ATOM 2411 C CA . LYS B 1 151 ? -5.645 25.578 7.555 1 68.69 151 LYS B CA 1
ATOM 2412 C C . LYS B 1 151 ? -6.84 26.531 7.566 1 68.69 151 LYS B C 1
ATOM 2414 O O . LYS B 1 151 ? -7.832 26.297 6.879 1 68.69 151 LYS B O 1
ATOM 2419 N N . HIS B 1 152 ? -6.918 27.312 8.695 1 60.34 152 HIS B N 1
ATOM 2420 C CA . HIS B 1 152 ? -7.938 28.359 8.789 1 60.34 152 HIS B CA 1
ATOM 2421 C C . HIS B 1 152 ? -7.695 29.453 7.762 1 60.34 152 HIS B C 1
ATOM 2423 O O . HIS B 1 152 ? -6.547 29.781 7.449 1 60.34 152 HIS B O 1
ATOM 2429 N N . LYS B 1 153 ? -8.5 29.359 6.566 1 51.78 153 LYS B N 1
ATOM 2430 C CA . LYS B 1 153 ? -8.406 30.547 5.707 1 51.78 153 LYS B CA 1
ATOM 2431 C C . LYS B 1 153 ? -8.328 31.828 6.535 1 51.78 153 LYS B C 1
ATOM 2433 O O . LYS B 1 153 ? -9.195 32.094 7.371 1 51.78 153 LYS B O 1
ATOM 2438 N N . ARG B 1 154 ? -7.102 32.344 6.727 1 41.78 154 ARG B N 1
ATOM 2439 C CA . ARG B 1 154 ? -7.145 33.75 7.074 1 41.78 154 ARG B CA 1
ATOM 2440 C C . ARG B 1 154 ? -7.758 34.594 5.949 1 41.78 154 ARG B C 1
ATOM 2442 O O . ARG B 1 154 ? -7.676 34.219 4.777 1 41.78 154 ARG B O 1
#

Organism: NCBI:txid883103

Nearest PDB structures (foldseek):
  5zwl-assembly1_E  TM=8.947E-01  e=2.887E-13  Thermosynechococcus vestitus BP-1
  6q45-assembly2_P  TM=8.430E-01  e=1.910E-13  Fusobacterium nucleatum subsp. nucleatum ATCC 25586
  7xkz-assembly1_A  TM=7.585E-01  e=8.337E-10  Mycobacteroides abscessus
  8j0s-assembly1_H  TM=8.239E-01  e=2.557E-08  Mycobacterium tuberculosis
  5yio-assembly1_A  TM=6.642E-01  e=1.417E-08  Mycobacterium tuberculosis H37Rv

pLDDT: mean 90.21, std 16.28, range [31.42, 98.75]

InterPro domains:
  IPR001469 ATP synthase, F1 complex, delta/epsilon subunit [MF_00530] (14-146)
  IPR001469 ATP synthase, F1 complex, delta/epsilon subunit 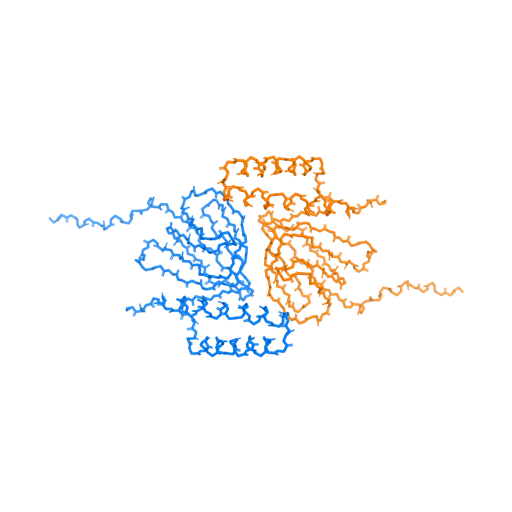[PTHR13822] (14-142)
  IPR001469 ATP synthase, F1 complex, delta/epsilon subunit [TIGR01216] (16-146)
  IPR001469 ATP synthase, F1 complex, delta/epsilon subunit [cd12152] (16-142)
  IPR020546 ATP synthase, F1 complex, delta/epsilon subunit, N-terminal [PF02823] (16-94)
  IPR020547 ATP synthase epsilon subunit, C-terminal domain [PF00401] (101-147)
  IPR036771 F0F1 ATP synthase delta/epsilon subunit, N-terminal [G3DSA:2.60.15.10] (9-145)
  IPR036771 F0F1 ATP synthase delta/epsilon subunit, N-terminal [SSF51344] (15-98)

Sequence (308 aa):
MEPVKQPKTSSDEKYIHVNITSPEGDIYAHRSYGCRVHTIDGWLTILPDHLPIVTVLDIGAVIVTRLNDDQPDYIAINGGALTFQNNTLDIAATYAIRARNIDEAHVKLMKNQAEADMQEALSKDKRSAYRRAQVRLNRAINQINVSAHRKHKRMEPVKQPKTSSDEKYIHVNITSPEGDIYAHRSYGCRVHTIDGWLTILPDHLPIVTVLDIGAVIVTRLNDDQPDYIAINGGALTFQNNTLDIAATYAIRARNIDEAHVKLMKNQAEADMQEALSKDKRSAYRRAQVRLNRAINQINVSAHRKHKR

Radius of gyration: 23.19 Å; Cα contacts (8 Å, |Δi|>4): 642; chains: 2; bounding box: 45×91×66 Å

Secondary structure (DSSP, 8-state):
----------TT---EEEEEEETTEEEEEEEEEEEEEEETTEEEEE-TTPPPEEEEEEEEEEEEEETT-SS-EEEEEEEEEEEEETTEEEEEESSEEEGGG--HHHHHHHHHHHHHHHHHHHHTT-HHHHHHHHHHHHHHHHHHHHHTT-----/----------TT---EEEEEEETTEEEEEEEEEEEEEEETTEEEEE-TTPPPEEEEEEEEEEEEEETT-SS-EEEEEEEEEEEEETTEEEEEESSEEEGGG--HHHHHHHHHHHHHHHHHHHHTT-HHHHHHHHHHHHHHHHHHHHHTT-----